Protein AF-0000000084365716 (afdb_homodimer)

Organism: Wickerhamomyces anomalus (strain ATCC 58044 / CBS 1984 / NCYC 433 / NRRL Y-366-8) (NCBI:txid683960)

Structure (mmCIF, N/CA/C/O backbone):
data_AF-0000000084365716-model_v1
#
loop_
_entity.id
_entity.type
_entity.pdbx_description
1 polymer 'Redoxin domain-containing protein'
#
loop_
_atom_site.group_PDB
_atom_site.id
_atom_site.type_symbol
_atom_site.label_atom_id
_atom_site.label_alt_id
_atom_site.label_comp_id
_atom_site.label_asym_id
_atom_site.label_entity_id
_atom_site.label_seq_id
_atom_site.pdbx_PDB_ins_code
_atom_site.Cartn_x
_atom_site.Cartn_y
_atom_site.Cartn_z
_atom_site.occupancy
_atom_site.B_iso_or_equiv
_atom_site.auth_seq_id
_atom_site.auth_comp_id
_atom_site.auth_asym_id
_atom_site.auth_atom_id
_atom_site.pdbx_PDB_model_num
ATOM 1 N N . VAL A 1 1 ? -0.828 21.625 5.414 1 98.31 1 VAL A N 1
ATOM 2 C CA . VAL A 1 1 ? -0.307 20.688 6.414 1 98.31 1 VAL A CA 1
ATOM 3 C C . VAL A 1 1 ? 0.066 19.375 5.746 1 98.31 1 VAL A C 1
ATOM 5 O O . VAL A 1 1 ? -0.743 18.781 5.027 1 98.31 1 VAL A O 1
ATOM 8 N N . ILE A 1 2 ? 1.305 19 5.906 1 98.62 2 ILE A N 1
ATOM 9 C CA . ILE A 1 2 ? 1.788 17.719 5.406 1 98.62 2 ILE A CA 1
ATOM 10 C C . ILE A 1 2 ? 1.962 16.734 6.57 1 98.62 2 ILE A C 1
ATOM 12 O O . ILE A 1 2 ? 2.666 17.031 7.539 1 98.62 2 ILE A O 1
ATOM 16 N N . VAL A 1 3 ? 1.271 15.688 6.457 1 98.75 3 VAL A N 1
ATOM 17 C CA . VAL A 1 3 ? 1.315 14.656 7.492 1 98.75 3 VAL A CA 1
ATOM 18 C C . VAL A 1 3 ? 1.977 13.398 6.938 1 98.75 3 VAL A C 1
ATOM 20 O O . VAL A 1 3 ? 1.428 12.734 6.051 1 98.75 3 VAL A O 1
ATOM 23 N N . GLY A 1 4 ? 3.148 13.117 7.48 1 98.5 4 GLY A N 1
ATOM 24 C CA . GLY A 1 4 ? 3.852 11.906 7.094 1 98.5 4 GLY A CA 1
ATOM 25 C C . GLY A 1 4 ? 3.406 10.688 7.871 1 98.5 4 GLY A C 1
ATOM 26 O O . GLY A 1 4 ? 3.229 10.75 9.094 1 98.5 4 GLY A O 1
ATOM 27 N N . THR A 1 5 ? 3.211 9.617 7.18 1 98.25 5 THR A N 1
ATOM 28 C CA . THR A 1 5 ? 2.771 8.359 7.785 1 98.25 5 THR A CA 1
ATOM 29 C C . THR A 1 5 ? 3.668 7.207 7.348 1 98.25 5 THR A C 1
ATOM 31 O O . THR A 1 5 ? 4.09 7.145 6.191 1 98.25 5 THR A O 1
ATOM 34 N N . PRO A 1 6 ? 3.949 6.293 8.266 1 96.94 6 PRO A N 1
ATOM 35 C CA . PRO A 1 6 ? 4.887 5.211 7.957 1 96.94 6 PRO A CA 1
ATOM 36 C C . PRO A 1 6 ? 4.324 4.215 6.945 1 96.94 6 PRO A C 1
ATOM 38 O O . PRO A 1 6 ? 5.008 3.852 5.984 1 96.94 6 PRO A O 1
ATOM 41 N N . ALA A 1 7 ? 3.062 3.834 7.203 1 97 7 ALA A N 1
ATOM 42 C CA . ALA A 1 7 ? 2.49 2.785 6.363 1 97 7 ALA A CA 1
ATOM 43 C C . ALA A 1 7 ? 0.974 2.922 6.273 1 97 7 ALA A C 1
ATOM 45 O O . ALA A 1 7 ? 0.283 2.934 7.297 1 97 7 ALA A O 1
ATOM 46 N N . ALA A 1 8 ? 0.473 2.979 5.008 1 97.62 8 ALA A N 1
ATOM 47 C CA . ALA A 1 8 ? -0.973 2.965 4.801 1 97.62 8 ALA A CA 1
ATOM 48 C C . ALA A 1 8 ? -1.608 1.734 5.441 1 97.62 8 ALA A C 1
ATOM 50 O O . ALA A 1 8 ? -1.071 0.628 5.344 1 97.62 8 ALA A O 1
ATOM 51 N N . PHE A 1 9 ? -2.781 1.937 6.16 1 97.25 9 PHE A N 1
ATOM 52 C CA . PHE A 1 9 ? -3.615 0.893 6.742 1 97.25 9 PHE A CA 1
ATOM 53 C C . PHE A 1 9 ? -3.004 0.374 8.039 1 97.25 9 PHE A C 1
ATOM 55 O O . PHE A 1 9 ? -3.629 -0.413 8.758 1 97.25 9 PHE A O 1
ATOM 62 N N . SER A 1 10 ? -1.745 0.855 8.375 1 95.94 10 SER A N 1
ATOM 63 C CA . SER A 1 10 ? -1.173 0.381 9.633 1 95.94 10 SER A CA 1
ATOM 64 C C . SER A 1 10 ? -1.997 0.85 10.828 1 95.94 10 SER A C 1
ATOM 66 O O . SER A 1 10 ? -2.582 1.936 10.797 1 95.94 10 SER A O 1
ATOM 68 N N . PRO A 1 11 ? -1.987 0.08 11.898 1 94.75 11 PRO A N 1
ATOM 69 C CA . PRO A 1 11 ? -2.857 0.394 13.031 1 94.75 11 PRO A CA 1
ATOM 70 C C . PRO A 1 11 ? -2.535 1.746 13.664 1 94.75 11 PRO A C 1
ATOM 72 O O . PRO A 1 11 ? -3.434 2.566 13.867 1 94.75 11 PRO A O 1
ATOM 75 N N . PRO A 1 12 ? -1.285 2.084 13.984 1 94.25 12 PRO A N 1
ATOM 76 C CA . PRO A 1 12 ? -1.052 3.408 14.57 1 94.25 12 PRO A CA 1
ATOM 77 C C . PRO A 1 12 ? -1.468 4.543 13.633 1 94.25 12 PRO A C 1
ATOM 79 O O . PRO A 1 12 ? -2.002 5.559 14.086 1 94.25 12 PRO A O 1
ATOM 82 N N . CYS A 1 13 ? -1.275 4.379 12.391 1 96.88 13 CYS A N 1
ATOM 83 C CA . CYS A 1 13 ? -1.671 5.406 11.43 1 96.88 13 CYS A CA 1
ATOM 84 C C . CYS A 1 13 ? -3.188 5.496 11.32 1 96.88 13 CYS A C 1
ATOM 86 O O . CYS A 1 13 ? -3.746 6.594 11.242 1 96.88 13 CYS A O 1
ATOM 88 N N . SER A 1 14 ? -3.859 4.355 11.336 1 97.44 14 SER A N 1
ATOM 89 C CA . SER A 1 14 ? -5.281 4.289 11.008 1 97.44 14 SER A CA 1
ATOM 90 C C . SER A 1 14 ? -6.145 4.438 12.258 1 97.44 14 SER A C 1
ATOM 92 O O . SER A 1 14 ? -7.289 4.891 12.172 1 97.44 14 SER A O 1
ATOM 94 N N . GLU A 1 15 ? -5.621 4.074 13.414 1 96.44 15 GLU A N 1
ATOM 95 C CA . GLU A 1 15 ? -6.449 4.043 14.617 1 96.44 15 GLU A CA 1
ATOM 96 C C . GLU A 1 15 ? -6.105 5.195 15.555 1 96.44 15 GLU A C 1
ATOM 98 O O . GLU A 1 15 ? -6.934 5.605 16.375 1 96.44 15 GLU A O 1
ATOM 103 N N . GLN A 1 16 ? -4.914 5.73 15.414 1 96.12 16 GLN A N 1
ATOM 104 C CA . GLN A 1 16 ? -4.473 6.75 16.359 1 96.12 16 GLN A CA 1
ATOM 105 C C . GLN A 1 16 ? -4.18 8.07 15.656 1 96.12 16 GLN A C 1
ATOM 107 O O . GLN A 1 16 ? -4.609 9.133 16.109 1 96.12 16 GLN A O 1
ATOM 112 N N . HIS A 1 17 ? -3.557 8.047 14.57 1 98.06 17 HIS A N 1
ATOM 113 C CA . HIS A 1 17 ? -2.992 9.234 13.938 1 98.06 17 HIS A CA 1
ATOM 114 C C . HIS A 1 17 ? -4.027 9.93 13.062 1 98.06 17 HIS A C 1
ATOM 116 O O . HIS A 1 17 ? -4.449 11.047 13.367 1 98.06 17 HIS A O 1
ATOM 122 N N . LEU A 1 18 ? -4.66 9.242 12.156 1 97.81 18 LEU A N 1
ATOM 123 C CA . LEU A 1 18 ? -5.426 9.875 11.086 1 97.81 18 LEU A CA 1
ATOM 124 C C . LEU A 1 18 ? -6.836 10.211 11.547 1 97.81 18 LEU A C 1
ATOM 126 O O . LEU A 1 18 ? -7.461 11.141 11.039 1 97.81 18 LEU A O 1
ATOM 130 N N . PRO A 1 19 ? -7.43 9.461 12.508 1 97.5 19 PRO A N 1
ATOM 131 C CA . PRO A 1 19 ? -8.805 9.781 12.898 1 97.5 19 PRO A CA 1
ATOM 132 C C . PRO A 1 19 ? -8.969 11.227 13.359 1 97.5 19 PRO A C 1
ATOM 134 O O . PRO A 1 19 ? -9.961 11.883 13.023 1 97.5 19 PRO A O 1
ATOM 137 N N . GLY A 1 20 ? -8.016 11.766 14.047 1 97.5 20 GLY A N 1
ATOM 138 C CA . GLY A 1 20 ? -8.094 13.148 14.477 1 97.5 20 GLY A CA 1
ATOM 139 C C . GLY A 1 20 ? -8.117 14.133 13.32 1 97.5 20 GLY A C 1
ATOM 140 O O . GLY A 1 20 ? -8.812 15.156 13.383 1 97.5 20 GLY A O 1
ATOM 141 N N . TYR A 1 21 ? -7.355 13.859 12.281 1 97.81 21 TYR A N 1
ATOM 142 C CA . TYR A 1 21 ? -7.328 14.719 11.102 1 97.81 21 TYR A CA 1
ATOM 143 C C . TYR A 1 21 ? -8.648 14.656 10.352 1 97.81 21 TYR A C 1
ATOM 145 O O . TYR A 1 21 ? -9.148 15.672 9.867 1 97.81 21 TYR A O 1
ATOM 153 N N . VAL A 1 22 ? -9.227 13.477 10.281 1 96.19 22 VAL A N 1
ATOM 154 C CA . VAL A 1 22 ? -10.453 13.266 9.531 1 96.19 22 VAL A CA 1
ATOM 155 C C . VAL A 1 22 ? -11.625 13.914 10.266 1 96.19 22 VAL A C 1
ATOM 157 O O . VAL A 1 22 ? -12.414 14.656 9.664 1 96.19 22 VAL A O 1
ATOM 160 N N . THR A 1 23 ? -11.727 13.734 11.562 1 95.69 23 THR A N 1
ATOM 161 C CA . THR A 1 23 ? -12.828 14.297 12.344 1 95.69 23 THR A CA 1
ATOM 162 C C . THR A 1 23 ? -12.664 15.805 12.5 1 95.69 23 THR A C 1
ATOM 164 O O . THR A 1 23 ? -13.641 16.516 12.703 1 95.69 23 THR A O 1
ATOM 167 N N . GLY A 1 24 ? -11.414 16.281 12.391 1 96 24 GLY A N 1
ATOM 168 C CA . GLY A 1 24 ? -11.125 17.688 12.578 1 96 24 GLY A CA 1
ATOM 169 C C . GLY A 1 24 ? -11.07 18.469 11.281 1 96 24 GLY A C 1
ATOM 170 O O . GLY A 1 24 ? -10.648 19.625 11.258 1 96 24 GLY A O 1
ATOM 171 N N . LEU A 1 25 ? -11.484 17.891 10.211 1 95.5 25 LEU A N 1
ATOM 172 C CA . LEU A 1 25 ? -11.328 18.484 8.891 1 95.5 25 LEU A CA 1
ATOM 173 C C . LEU A 1 25 ? -11.945 19.875 8.844 1 95.5 25 LEU A C 1
ATOM 175 O O . LEU A 1 25 ? -11.359 20.797 8.273 1 95.5 25 LEU A O 1
ATOM 179 N N . ARG A 1 26 ? -13.094 20.094 9.422 1 95.38 26 ARG A N 1
ATOM 180 C CA . ARG A 1 26 ? -13.758 21.391 9.422 1 95.38 26 ARG A CA 1
ATOM 181 C C . ARG A 1 26 ? -12.922 22.438 10.156 1 95.38 26 ARG A C 1
ATOM 183 O O . ARG A 1 26 ? -12.82 23.578 9.719 1 95.38 26 ARG A O 1
ATOM 190 N N . ASP A 1 27 ? -12.375 22.016 11.242 1 97.44 27 ASP A N 1
ATOM 191 C CA . ASP A 1 27 ? -11.523 22.922 12.008 1 97.44 27 ASP A CA 1
ATOM 192 C C . ASP A 1 27 ? -10.305 23.359 11.195 1 97.44 27 ASP A C 1
ATOM 194 O O . ASP A 1 27 ? -9.953 24.531 11.172 1 97.44 27 ASP A O 1
ATOM 198 N N . PHE A 1 28 ? -9.656 22.453 10.523 1 97.88 28 PHE A N 1
ATOM 199 C CA . PHE A 1 28 ? -8.516 22.781 9.672 1 97.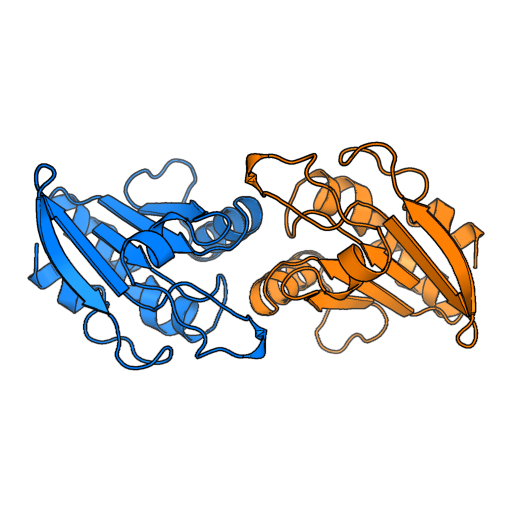88 28 PHE A CA 1
ATOM 200 C C . PHE A 1 28 ? -8.93 23.719 8.547 1 97.88 28 PHE A C 1
ATOM 202 O O . PHE A 1 28 ? -8.242 24.703 8.273 1 97.88 28 PHE A O 1
ATOM 209 N N . SER A 1 29 ? -10.086 23.391 7.977 1 96 29 SER A N 1
ATOM 210 C CA . SER A 1 29 ? -10.586 24.188 6.863 1 96 29 SER A CA 1
ATOM 211 C C . SER A 1 29 ? -10.938 25.594 7.316 1 96 29 SER A C 1
ATOM 213 O O . SER A 1 29 ? -10.688 26.562 6.594 1 96 29 SER A O 1
ATOM 215 N N . SER A 1 30 ? -11.523 25.672 8.445 1 96.94 30 SER A N 1
ATOM 216 C CA . SER A 1 30 ? -11.914 26.969 8.977 1 96.94 30 SER A CA 1
ATOM 217 C C . SER A 1 30 ? -10.695 27.875 9.188 1 96.94 30 SER A C 1
ATOM 219 O O . SER A 1 30 ? -10.82 29.094 9.18 1 96.94 30 SER A O 1
ATOM 221 N N . LYS A 1 31 ? -9.555 27.266 9.281 1 96.56 31 LYS A N 1
ATOM 222 C CA . LYS A 1 31 ? -8.32 28.016 9.461 1 96.56 31 LYS A CA 1
ATOM 223 C C . LYS A 1 31 ? -7.582 28.188 8.133 1 96.56 31 LYS A C 1
ATOM 225 O O . LYS A 1 31 ? -6.438 28.641 8.109 1 96.56 31 LYS A O 1
ATOM 230 N N . GLY A 1 32 ? -8.211 27.641 7.09 1 96.19 32 GLY A N 1
ATOM 231 C CA . GLY A 1 32 ? -7.66 27.781 5.75 1 96.19 32 GLY A CA 1
ATOM 232 C C . GLY A 1 32 ? -6.637 26.719 5.406 1 96.19 32 GLY A C 1
ATOM 233 O O . GLY A 1 32 ? -5.859 26.875 4.469 1 96.19 32 GLY A O 1
ATOM 234 N N . ALA A 1 33 ? -6.562 25.672 6.148 1 97.38 33 ALA A N 1
ATOM 235 C CA . ALA A 1 33 ? -5.535 24.656 5.953 1 97.38 33 ALA A CA 1
ATOM 236 C C . ALA A 1 33 ? -6.074 23.484 5.145 1 97.38 33 ALA A C 1
ATOM 238 O O . ALA A 1 33 ? -7.219 23.062 5.34 1 97.38 33 ALA A O 1
ATOM 239 N N . LYS A 1 34 ? -5.312 22.984 4.246 1 96.81 34 LYS A N 1
ATOM 240 C CA . LYS A 1 34 ? -5.508 21.688 3.594 1 96.81 34 LYS A CA 1
ATOM 241 C C . LYS A 1 34 ? -4.523 20.656 4.125 1 96.81 34 LYS A C 1
ATOM 243 O O . LYS A 1 34 ? -3.416 21 4.543 1 96.81 34 LYS A O 1
ATOM 248 N N . ILE A 1 35 ? -4.973 19.391 4.113 1 97.75 35 ILE A N 1
ATOM 249 C CA . ILE A 1 35 ? -4.148 18.328 4.68 1 97.75 35 ILE A CA 1
ATOM 250 C C . ILE A 1 35 ? -3.672 17.406 3.568 1 97.75 35 ILE A C 1
ATOM 252 O O . ILE A 1 35 ? -4.461 16.984 2.717 1 97.75 35 ILE A O 1
ATOM 256 N N . ILE A 1 36 ? -2.443 17.156 3.49 1 97.56 36 ILE A N 1
ATOM 257 C CA . ILE A 1 36 ? -1.861 16.156 2.611 1 97.56 36 ILE A CA 1
ATOM 258 C C . ILE A 1 36 ? -1.252 15.031 3.445 1 97.56 36 ILE A C 1
ATOM 260 O O . ILE A 1 36 ? -0.281 15.242 4.172 1 97.56 36 ILE A O 1
ATOM 264 N N . VAL A 1 37 ? -1.866 13.883 3.381 1 98.06 37 VAL A N 1
ATOM 265 C CA . VAL A 1 37 ? -1.335 12.68 4.012 1 98.06 37 VAL A CA 1
ATOM 266 C C . VAL A 1 37 ? -0.351 11.992 3.066 1 98.06 37 VAL A C 1
ATOM 268 O O . VAL A 1 37 ? -0.702 11.656 1.933 1 98.06 37 VAL A O 1
ATOM 271 N N . LEU A 1 38 ? 0.843 11.812 3.578 1 97.88 38 LEU A N 1
ATOM 272 C CA . LEU A 1 38 ? 1.909 11.328 2.711 1 97.88 38 LEU A CA 1
ATOM 273 C C . LEU A 1 38 ? 2.457 10 3.221 1 97.88 38 LEU A C 1
ATOM 275 O O . LEU A 1 38 ? 2.725 9.852 4.414 1 97.88 38 LEU A O 1
ATOM 279 N N . SER A 1 39 ? 2.557 9.023 2.383 1 97.31 39 SER A N 1
ATOM 280 C CA . SER A 1 39 ? 3.262 7.77 2.605 1 97.31 39 SER A CA 1
ATOM 281 C C . SER A 1 39 ? 3.957 7.293 1.333 1 97.31 39 SER A C 1
ATOM 283 O O . SER A 1 39 ? 3.707 7.82 0.248 1 97.31 39 SER A O 1
ATOM 285 N N . LYS A 1 40 ? 4.859 6.355 1.5 1 94.94 40 LYS A N 1
ATOM 286 C CA . LYS A 1 40 ? 5.543 5.84 0.314 1 94.94 40 LYS A CA 1
ATOM 287 C C . LYS A 1 40 ? 4.664 4.844 -0.437 1 94.94 40 LYS A C 1
ATOM 289 O O . LYS A 1 40 ? 5.059 4.328 -1.483 1 94.94 40 LYS A O 1
ATOM 294 N N . ASP A 1 41 ? 3.48 4.527 0.071 1 96.44 41 ASP A N 1
ATOM 295 C CA . ASP A 1 41 ? 2.594 3.518 -0.5 1 96.44 41 ASP A CA 1
ATOM 296 C C . ASP A 1 41 ? 2.035 3.977 -1.845 1 96.44 41 ASP A C 1
ATOM 298 O O . ASP A 1 41 ? 1.971 5.176 -2.119 1 96.44 41 ASP A O 1
ATOM 302 N N . ASN A 1 42 ? 1.694 3.025 -2.709 1 95.94 42 ASN A N 1
ATOM 303 C CA . ASN A 1 42 ? 1.236 3.367 -4.051 1 95.94 42 ASN A CA 1
ATOM 304 C C . ASN A 1 42 ? -0.084 4.133 -4.016 1 95.94 42 ASN A C 1
ATOM 306 O O . ASN A 1 42 ? -0.802 4.094 -3.016 1 95.94 42 ASN A O 1
ATOM 310 N N . LEU A 1 43 ? -0.393 4.809 -5.09 1 94.88 43 LEU A N 1
ATOM 311 C CA . LEU A 1 43 ? -1.508 5.746 -5.129 1 94.88 43 LEU A CA 1
ATOM 312 C C . LEU A 1 43 ? -2.84 5.016 -4.996 1 94.88 43 LEU A C 1
ATOM 314 O O . LEU A 1 43 ? -3.791 5.547 -4.422 1 94.88 43 LEU A O 1
ATOM 318 N N . PHE A 1 44 ? -2.945 3.76 -5.453 1 95.44 44 PHE A N 1
ATOM 319 C CA . PHE A 1 44 ? -4.195 3.012 -5.387 1 95.44 44 PHE A CA 1
ATOM 320 C C . PHE A 1 44 ? -4.484 2.57 -3.957 1 95.44 44 PHE A C 1
ATOM 322 O O . PHE A 1 44 ? -5.629 2.643 -3.498 1 95.44 44 PHE A O 1
ATOM 329 N N . ALA A 1 45 ? -3.461 2.117 -3.305 1 96.38 45 ALA A N 1
ATOM 330 C CA . ALA A 1 45 ? -3.607 1.757 -1.896 1 96.38 45 ALA A CA 1
ATOM 331 C C . ALA A 1 45 ? -3.982 2.973 -1.054 1 96.38 45 ALA A C 1
ATOM 333 O O . ALA A 1 45 ? -4.844 2.885 -0.176 1 96.38 45 ALA A O 1
ATOM 334 N N . ASN A 1 46 ? -3.303 4.055 -1.309 1 96.62 46 ASN A N 1
ATOM 335 C CA . ASN A 1 46 ? -3.621 5.277 -0.579 1 96.62 46 ASN A CA 1
ATOM 336 C C . ASN A 1 46 ? -5.055 5.73 -0.842 1 96.62 46 ASN A C 1
ATOM 338 O O . ASN A 1 46 ? -5.734 6.215 0.065 1 96.62 46 ASN A O 1
ATOM 342 N N . TYR A 1 47 ? -5.492 5.617 -2.07 1 95 47 TYR A N 1
ATOM 343 C CA . TYR A 1 47 ? -6.879 5.93 -2.395 1 95 47 TYR A CA 1
ATOM 344 C C . TYR A 1 47 ? -7.836 5.023 -1.628 1 95 47 TYR A C 1
ATOM 346 O O . TYR A 1 47 ? -8.805 5.5 -1.035 1 95 47 TYR A O 1
ATOM 354 N N . ALA A 1 48 ? -7.574 3.777 -1.645 1 96 48 ALA A N 1
ATOM 355 C CA . ALA A 1 48 ? -8.391 2.824 -0.898 1 96 48 ALA A CA 1
ATOM 356 C C . ALA A 1 48 ? -8.391 3.152 0.592 1 96 48 ALA A C 1
ATOM 358 O O . ALA A 1 48 ? -9.422 3.033 1.26 1 96 48 ALA A O 1
ATOM 359 N N . TRP A 1 49 ? -7.215 3.502 1.113 1 97.12 49 TRP A N 1
ATOM 360 C CA . TRP A 1 49 ? -7.082 3.873 2.518 1 97.12 49 TRP A CA 1
ATOM 361 C C . TRP A 1 49 ? -7.945 5.09 2.846 1 97.12 49 TRP A C 1
ATOM 363 O O . TRP A 1 49 ? -8.641 5.109 3.863 1 97.12 49 TRP A O 1
ATOM 373 N N . ALA A 1 50 ? -7.926 6.09 1.979 1 96.12 50 ALA A N 1
ATOM 374 C CA . ALA A 1 50 ? -8.773 7.273 2.135 1 96.12 50 ALA A CA 1
ATOM 375 C C . ALA A 1 50 ? -10.25 6.887 2.205 1 96.12 50 ALA A C 1
ATOM 377 O O . ALA A 1 50 ? -10.992 7.418 3.031 1 96.12 50 ALA A O 1
ATOM 378 N N . GLN A 1 51 ? -10.609 5.941 1.377 1 94.5 51 GLN A N 1
ATOM 379 C CA . GLN A 1 51 ? -12 5.504 1.321 1 94.5 51 GLN A CA 1
ATOM 380 C C . GLN A 1 51 ? -12.422 4.836 2.627 1 94.5 51 GLN A C 1
ATOM 382 O O . GLN A 1 51 ? -13.57 4.961 3.051 1 94.5 51 GLN A O 1
ATOM 387 N N . LYS A 1 52 ? -11.516 4.215 3.252 1 93.75 52 LYS A N 1
ATOM 388 C CA . LYS A 1 52 ? -11.805 3.58 4.535 1 93.75 52 LYS A CA 1
ATOM 389 C C . LYS A 1 52 ? -12.18 4.617 5.59 1 93.75 52 LYS A C 1
ATOM 391 O O . LYS A 1 52 ? -12.891 4.305 6.547 1 93.75 52 LYS A O 1
ATOM 396 N N . PHE A 1 53 ? -11.695 5.855 5.43 1 94.56 53 PHE A N 1
ATOM 397 C CA . PHE A 1 53 ? -12 6.941 6.352 1 94.56 53 PHE A CA 1
ATOM 398 C C . PHE A 1 53 ? -13.219 7.73 5.871 1 94.56 53 PHE A C 1
ATOM 400 O O . PHE A 1 53 ? -13.586 8.742 6.473 1 94.56 53 PHE A O 1
ATOM 407 N N . GLY A 1 54 ? -13.812 7.332 4.785 1 92.06 54 GLY A N 1
ATOM 408 C CA . GLY A 1 54 ? -14.961 8.031 4.234 1 92.06 54 GLY A CA 1
ATOM 409 C C . GLY A 1 54 ? -14.586 9.305 3.49 1 92.06 54 GLY A C 1
ATOM 410 O O . GLY A 1 54 ? -15.43 10.18 3.279 1 92.06 54 GLY A O 1
ATOM 411 N N . VAL A 1 55 ? -13.273 9.422 3.166 1 89.62 55 VAL A N 1
ATOM 412 C CA . VAL A 1 55 ? -12.82 10.578 2.402 1 89.62 55 VAL A CA 1
ATOM 413 C C . VAL A 1 55 ? -13.18 10.406 0.931 1 89.62 55 VAL A C 1
ATOM 415 O O . VAL A 1 55 ? -12.828 9.406 0.31 1 89.62 55 VAL A O 1
ATOM 418 N N . SER A 1 56 ? -13.977 11.305 0.468 1 77.25 56 SER A N 1
ATOM 419 C CA . SER A 1 56 ? -14.477 11.219 -0.901 1 77.25 56 SER A CA 1
ATOM 420 C C . SER A 1 56 ? -13.461 11.773 -1.895 1 77.25 56 SER A C 1
ATOM 422 O O . SER A 1 56 ? -12.617 12.594 -1.532 1 77.25 56 SER A O 1
ATOM 424 N N . ASP A 1 57 ? -13.555 11.312 -3.074 1 73.06 57 ASP A N 1
ATOM 425 C CA . ASP A 1 57 ? -12.703 11.789 -4.16 1 73.06 57 ASP A CA 1
ATOM 426 C C . ASP A 1 57 ? -12.977 13.258 -4.469 1 73.06 57 ASP A C 1
ATOM 428 O O . ASP A 1 57 ? -12.164 13.93 -5.102 1 73.06 57 ASP A O 1
ATOM 432 N N . LYS A 1 58 ? -14.07 13.641 -4.012 1 75.19 58 LYS A N 1
ATOM 433 C CA . LYS A 1 58 ? -14.492 15 -4.32 1 75.19 58 LYS A CA 1
ATOM 434 C C . LYS A 1 58 ? -13.992 15.984 -3.27 1 75.19 58 LYS A C 1
ATOM 436 O O . LYS A 1 58 ? -13.992 17.203 -3.496 1 75.19 58 LYS A O 1
ATOM 441 N N . GLN A 1 59 ? -13.555 15.406 -2.227 1 74.75 59 GLN A N 1
ATOM 442 C CA . GLN A 1 59 ? -13.07 16.281 -1.16 1 74.75 59 GLN A CA 1
ATOM 443 C C . GLN A 1 59 ? -11.625 16.703 -1.414 1 74.75 59 GLN A C 1
ATOM 445 O O . GLN A 1 59 ? -10.805 15.883 -1.848 1 74.75 59 GLN A O 1
ATOM 450 N N . ASP A 1 60 ? -11.438 18.016 -1.237 1 84.06 60 ASP A N 1
ATOM 451 C CA . ASP A 1 60 ? -10.102 18.531 -1.509 1 84.06 60 ASP A CA 1
ATOM 452 C C . ASP A 1 60 ? -9.438 19.031 -0.23 1 84.06 60 ASP A C 1
ATOM 454 O O . ASP A 1 60 ? -8.328 19.578 -0.271 1 84.06 60 ASP A O 1
ATOM 458 N N . GLN A 1 61 ? -10.102 18.828 0.826 1 93.25 61 GLN A N 1
ATOM 459 C CA . GLN A 1 61 ? -9.562 19.312 2.094 1 93.25 61 GLN A CA 1
ATOM 460 C C . GLN A 1 61 ? -8.492 18.359 2.631 1 93.25 61 GLN A C 1
ATOM 462 O O . GLN A 1 61 ? -7.676 18.75 3.465 1 93.25 61 GLN A O 1
ATOM 467 N N . ILE A 1 62 ? -8.57 17.109 2.262 1 96.38 62 ILE A N 1
ATOM 468 C CA . ILE A 1 62 ? -7.586 16.109 2.668 1 96.38 62 ILE A CA 1
ATOM 469 C C . ILE A 1 62 ? -7.266 15.195 1.492 1 96.38 62 ILE A C 1
ATOM 471 O O . ILE A 1 62 ? -8.172 14.711 0.812 1 96.38 62 ILE A O 1
ATOM 475 N N . ILE A 1 63 ? -5.996 15.055 1.185 1 95.44 63 ILE A N 1
ATOM 476 C CA . ILE A 1 63 ? -5.535 14.219 0.085 1 95.44 63 ILE A CA 1
ATOM 477 C C . ILE A 1 63 ? -4.539 13.188 0.607 1 95.44 63 ILE A C 1
ATOM 479 O O . ILE A 1 63 ? -3.65 13.516 1.396 1 95.44 63 ILE A O 1
ATOM 483 N N . PHE A 1 64 ? -4.816 11.961 0.252 1 96.69 64 PHE A N 1
ATOM 484 C CA . PHE A 1 64 ? -3.84 10.914 0.516 1 96.69 64 PHE A CA 1
ATO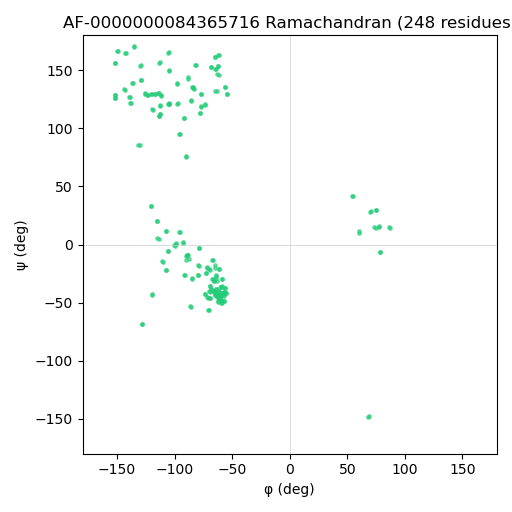M 485 C C . PHE A 1 64 ? -2.91 10.727 -0.677 1 96.69 64 PHE A C 1
ATOM 487 O O . PHE A 1 64 ? -3.316 10.188 -1.71 1 96.69 64 PHE A O 1
ATOM 494 N N . ALA A 1 65 ? -1.648 11.148 -0.512 1 95.31 65 ALA A N 1
ATOM 495 C CA . ALA A 1 65 ? -0.716 11.211 -1.635 1 95.31 65 ALA A CA 1
ATOM 496 C C . ALA A 1 65 ? 0.415 10.203 -1.466 1 95.31 65 ALA A C 1
ATOM 498 O O . ALA A 1 65 ? 0.716 9.781 -0.348 1 95.31 65 ALA A O 1
ATOM 499 N N . SER A 1 66 ? 0.964 9.867 -2.586 1 96.25 66 SER A N 1
ATOM 500 C CA . SER A 1 66 ? 2.109 8.961 -2.605 1 96.25 66 SER A CA 1
ATOM 501 C C . SER A 1 66 ? 3.422 9.734 -2.697 1 96.25 66 SER A C 1
ATOM 503 O O . SER A 1 66 ? 3.594 10.57 -3.586 1 96.25 66 SER A O 1
ATOM 505 N N . ASP A 1 67 ? 4.281 9.531 -1.714 1 95.06 67 ASP A N 1
ATOM 506 C CA . ASP A 1 67 ? 5.672 9.961 -1.776 1 95.06 67 ASP A CA 1
ATOM 507 C C . ASP A 1 67 ? 6.562 8.875 -2.369 1 95.06 67 ASP A C 1
ATOM 509 O O . ASP A 1 67 ? 7.332 8.234 -1.65 1 95.06 67 ASP A O 1
ATOM 513 N N . THR A 1 68 ? 6.508 8.703 -3.664 1 89.75 68 THR A N 1
ATOM 514 C CA . THR A 1 68 ? 7.172 7.602 -4.355 1 89.75 68 THR A CA 1
ATOM 515 C C . THR A 1 68 ? 8.656 7.562 -4.008 1 89.75 68 THR A C 1
ATOM 517 O O . THR A 1 68 ? 9.336 8.586 -4.059 1 89.75 68 THR A O 1
ATOM 520 N N . ASN A 1 69 ? 9.102 6.355 -3.604 1 88.12 69 ASN A N 1
ATOM 521 C CA . ASN A 1 69 ? 10.5 6.105 -3.25 1 88.12 69 ASN A CA 1
ATOM 522 C C . ASN A 1 69 ? 10.945 6.996 -2.094 1 88.12 69 ASN A C 1
ATOM 524 O O . ASN A 1 69 ? 12.148 7.215 -1.905 1 88.12 69 ASN A O 1
ATOM 528 N N . LEU A 1 70 ? 10.023 7.68 -1.405 1 93.81 70 LEU A N 1
ATOM 529 C CA . LEU A 1 70 ? 10.312 8.508 -0.237 1 93.81 70 LEU A CA 1
ATOM 530 C C . LEU A 1 70 ? 11.094 9.75 -0.63 1 93.81 70 LEU A C 1
ATOM 532 O O . LEU A 1 70 ? 11.875 10.281 0.169 1 93.81 70 LEU A O 1
ATOM 536 N N . LYS A 1 71 ? 10.898 10.203 -1.87 1 93.88 71 LYS A N 1
ATOM 537 C CA . LYS A 1 71 ? 11.695 11.312 -2.379 1 93.88 71 LYS A CA 1
ATOM 538 C C . LYS A 1 71 ? 11.562 12.539 -1.482 1 93.88 71 LYS A C 1
ATOM 540 O O . LYS A 1 71 ? 12.562 13.148 -1.0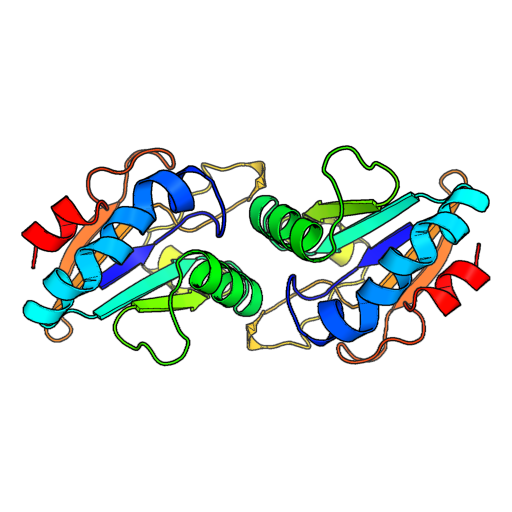97 1 93.88 71 LYS A O 1
ATOM 545 N N . PHE A 1 72 ? 10.414 12.938 -1.126 1 97.31 72 PHE A N 1
ATOM 546 C CA . PHE A 1 72 ? 10.188 14.125 -0.311 1 97.31 72 PHE A CA 1
ATOM 547 C C . PHE A 1 72 ? 10.664 13.898 1.12 1 97.31 72 PHE A C 1
ATOM 549 O O . PHE A 1 72 ? 11.516 14.633 1.621 1 97.31 72 PHE A O 1
ATOM 556 N N . SER A 1 73 ? 10.148 12.859 1.798 1 97.5 73 SER A N 1
ATOM 557 C CA . SER A 1 73 ? 10.422 12.617 3.211 1 97.5 73 SER A CA 1
ATOM 558 C C . SER A 1 73 ? 11.914 12.438 3.465 1 97.5 73 SER A C 1
ATOM 560 O O . SER A 1 73 ? 12.453 12.969 4.441 1 97.5 73 SER A O 1
ATOM 562 N N . LYS A 1 74 ? 12.594 11.68 2.578 1 95.81 74 LYS A N 1
ATOM 563 C CA . LYS A 1 74 ? 14.047 11.539 2.688 1 95.81 74 LYS A CA 1
ATOM 564 C C . LYS A 1 74 ? 14.734 12.883 2.473 1 95.81 74 LYS A C 1
ATOM 566 O O . LYS A 1 74 ? 15.68 13.227 3.195 1 95.81 74 LYS A O 1
ATOM 571 N N . GLY A 1 75 ? 14.258 13.617 1.477 1 95.5 75 GLY A N 1
ATOM 572 C CA . GLY A 1 75 ? 14.867 14.883 1.121 1 95.5 75 GLY A CA 1
ATOM 573 C C . GLY A 1 75 ? 14.875 15.883 2.264 1 95.5 75 GLY A C 1
ATOM 574 O O . GLY A 1 75 ? 15.773 16.719 2.361 1 95.5 75 GLY A O 1
ATOM 575 N N . VAL A 1 76 ? 13.859 15.781 3.166 1 95.81 76 VAL A N 1
ATOM 576 C CA . VAL A 1 76 ? 13.766 16.75 4.258 1 95.81 76 VAL A CA 1
ATOM 577 C C . VAL A 1 76 ? 14.164 16.078 5.57 1 95.81 76 VAL A C 1
ATOM 579 O O . VAL A 1 76 ? 13.906 16.625 6.652 1 95.81 76 VAL A O 1
ATOM 582 N N . GLY A 1 77 ? 14.727 14.883 5.512 1 96.88 77 GLY A N 1
ATOM 583 C CA . GLY A 1 77 ? 15.258 14.203 6.68 1 96.88 77 GLY A CA 1
ATOM 584 C C . GLY A 1 77 ? 14.18 13.625 7.582 1 96.88 77 GLY A C 1
ATOM 585 O O . GLY A 1 77 ? 14.359 13.531 8.797 1 96.88 77 GLY A O 1
ATOM 586 N N . LEU A 1 78 ? 13.039 13.234 7.016 1 98.06 78 LEU A N 1
ATOM 587 C CA . LEU A 1 78 ? 11.906 12.789 7.82 1 98.06 78 LEU A CA 1
ATOM 588 C C . LEU A 1 78 ? 11.516 11.359 7.465 1 98.06 78 LEU A C 1
ATOM 590 O O . LEU A 1 78 ? 10.336 11.016 7.473 1 98.06 78 LEU A O 1
ATOM 594 N N . SER A 1 79 ? 12.531 10.602 7.109 1 96.94 79 SER A N 1
ATOM 595 C CA . SER A 1 79 ? 12.359 9.156 6.945 1 96.94 79 SER A CA 1
ATOM 596 C C . SER A 1 79 ? 12.961 8.391 8.109 1 96.94 79 SER A C 1
ATOM 598 O O . SER A 1 79 ? 13.641 8.969 8.961 1 96.94 79 SER A O 1
ATOM 600 N N . THR A 1 80 ? 12.625 7.105 8.25 1 96.44 80 THR A N 1
ATOM 601 C CA . THR A 1 80 ? 13.133 6.266 9.328 1 96.44 80 THR A CA 1
ATOM 602 C C . THR A 1 80 ? 13.18 4.801 8.891 1 96.44 80 THR A C 1
ATOM 604 O O . THR A 1 80 ? 12.492 4.402 7.953 1 96.44 80 THR A O 1
ATOM 607 N N . THR A 1 81 ? 14.023 4.008 9.508 1 93.81 81 THR A N 1
ATOM 608 C CA . THR A 1 81 ? 14.117 2.572 9.258 1 93.81 81 THR A CA 1
ATOM 609 C C . THR A 1 81 ? 13.711 1.78 10.5 1 93.81 81 THR A C 1
ATOM 611 O O . THR A 1 81 ? 14.062 0.606 10.633 1 93.81 81 THR A O 1
ATOM 614 N N . GLU A 1 82 ? 13.008 2.473 11.32 1 90.38 82 GLU A N 1
ATOM 615 C CA . GLU A 1 82 ? 12.633 1.866 12.594 1 90.38 82 GLU A CA 1
ATOM 616 C C . GLU A 1 82 ? 11.727 0.653 12.383 1 90.38 82 GLU A C 1
ATOM 618 O O . GLU A 1 82 ? 11.719 -0.273 13.195 1 90.38 82 GLU A O 1
ATOM 623 N N . PHE A 1 83 ? 10.992 0.686 11.328 1 81.44 83 PHE A N 1
ATOM 624 C CA . PHE A 1 83 ? 10.055 -0.398 11.055 1 81.44 83 PHE A CA 1
ATOM 625 C C . PHE A 1 83 ? 10.672 -1.415 10.102 1 81.44 83 PHE A C 1
ATOM 627 O O . PHE A 1 83 ? 10.523 -1.298 8.883 1 81.44 83 PHE A O 1
ATOM 634 N N . ASP A 1 84 ? 11.266 -2.48 10.625 1 75.94 84 ASP A N 1
ATOM 635 C CA . ASP A 1 84 ? 12.18 -3.35 9.891 1 75.94 84 ASP A CA 1
ATOM 636 C C . ASP A 1 84 ? 11.461 -4.07 8.758 1 75.94 84 ASP A C 1
ATOM 638 O O . ASP A 1 84 ? 11.922 -4.07 7.613 1 75.94 84 ASP A O 1
ATOM 642 N N . PRO A 1 85 ? 10.234 -4.602 9 1 81.81 85 PRO A N 1
ATOM 643 C CA . PRO A 1 85 ? 9.641 -5.375 7.91 1 81.81 85 PRO A CA 1
ATOM 644 C C . PRO A 1 85 ? 9.281 -4.508 6.703 1 81.81 85 PRO A C 1
ATOM 646 O O . PRO A 1 85 ? 9.102 -5.027 5.598 1 81.81 85 PRO A O 1
ATOM 649 N N . LEU A 1 86 ? 9.312 -3.17 6.957 1 86.31 86 LEU A N 1
ATOM 650 C CA . LEU A 1 86 ? 8.867 -2.279 5.887 1 86.31 86 LEU A CA 1
ATOM 651 C C . LEU A 1 86 ? 10.055 -1.573 5.242 1 86.31 86 LEU A C 1
ATOM 653 O O . LEU A 1 86 ? 9.898 -0.878 4.238 1 86.31 86 LEU A O 1
ATOM 657 N N . GLY A 1 87 ? 11.234 -1.799 5.82 1 90.06 87 GLY A N 1
ATOM 658 C CA . GLY A 1 87 ? 12.375 -1.034 5.344 1 90.06 87 GLY A CA 1
ATOM 659 C C . GLY A 1 87 ? 12.289 0.441 5.688 1 90.06 87 GLY A C 1
ATOM 660 O O . GLY A 1 87 ? 11.836 0.805 6.773 1 90.06 87 GLY A O 1
ATOM 661 N N . GLU A 1 88 ? 12.844 1.245 4.805 1 93.88 88 GLU A N 1
ATOM 662 C CA . GLU A 1 88 ? 12.781 2.686 5.031 1 93.88 88 GLU A CA 1
ATOM 663 C C . GLU A 1 88 ? 11.406 3.242 4.688 1 93.88 88 GLU A C 1
ATOM 665 O O . GLU A 1 88 ? 10.844 2.922 3.635 1 93.88 88 GLU A O 1
ATOM 670 N N . VAL A 1 89 ? 10.836 3.994 5.605 1 96.25 89 VAL A N 1
ATOM 671 C CA . VAL A 1 89 ? 9.516 4.594 5.43 1 96.25 89 VAL A CA 1
ATOM 672 C C . VAL A 1 89 ? 9.547 6.051 5.883 1 96.25 89 VAL A C 1
ATOM 674 O O . VAL A 1 89 ? 10.555 6.523 6.398 1 96.25 89 VAL A O 1
ATOM 677 N N . ALA A 1 90 ? 8.438 6.746 5.586 1 97.12 90 ALA A N 1
ATOM 678 C CA . ALA A 1 90 ? 8.281 8.055 6.211 1 97.12 90 ALA A CA 1
ATOM 679 C C . ALA A 1 90 ? 8.141 7.926 7.727 1 97.12 90 ALA A C 1
ATOM 681 O O . ALA A 1 90 ? 7.449 7.035 8.219 1 97.12 90 ALA A O 1
ATOM 682 N N . ALA A 1 91 ? 8.906 8.734 8.414 1 97.38 91 ALA A N 1
ATOM 683 C CA . ALA A 1 91 ? 8.602 8.844 9.836 1 97.38 91 ALA A CA 1
ATOM 684 C C . ALA A 1 91 ? 7.199 9.398 10.055 1 97.38 91 ALA A C 1
ATOM 686 O O . ALA A 1 91 ? 6.555 9.859 9.109 1 97.38 91 ALA A O 1
ATOM 687 N N . ARG A 1 92 ? 6.75 9.195 11.25 1 98.12 92 ARG A N 1
ATOM 688 C CA . ARG A 1 92 ? 5.531 9.922 11.586 1 98.12 92 ARG A CA 1
ATOM 689 C C . ARG A 1 92 ? 5.832 11.383 11.906 1 98.12 92 ARG A C 1
ATOM 691 O O . ARG A 1 92 ? 6.57 11.68 12.852 1 98.12 92 ARG A O 1
ATOM 698 N N . TYR A 1 93 ? 5.344 12.297 11.047 1 98.62 93 TYR A N 1
ATOM 699 C CA . TYR A 1 93 ? 5.715 13.695 11.195 1 98.62 93 TYR A CA 1
ATOM 700 C C . TYR A 1 93 ? 4.602 14.617 10.711 1 98.62 93 TYR A C 1
ATOM 702 O O . TYR A 1 93 ? 3.623 14.156 10.117 1 98.62 93 TYR A O 1
ATOM 710 N N . ALA A 1 94 ? 4.711 15.875 11.039 1 98.81 94 ALA A N 1
ATOM 711 C CA . ALA A 1 94 ? 3.828 16.922 10.531 1 98.81 94 ALA A CA 1
ATOM 712 C C . ALA A 1 94 ? 4.621 18.172 10.148 1 98.81 94 ALA A C 1
ATOM 714 O O . ALA A 1 94 ? 5.578 18.547 10.828 1 98.81 94 ALA A O 1
ATOM 715 N N . ILE A 1 95 ? 4.289 18.766 9.078 1 98.69 95 ILE A N 1
ATOM 716 C CA . ILE A 1 95 ? 4.82 20.031 8.609 1 98.69 95 ILE A CA 1
ATOM 717 C C . ILE A 1 95 ? 3.672 21.016 8.344 1 98.69 95 ILE A C 1
ATOM 719 O O . ILE A 1 95 ? 2.686 20.656 7.695 1 98.69 95 ILE A O 1
ATOM 723 N N . VAL A 1 96 ? 3.762 22.172 8.867 1 98.75 96 VAL A N 1
ATOM 724 C CA . VAL A 1 96 ? 2.844 23.25 8.508 1 98.75 96 VAL A CA 1
ATOM 725 C C . VAL A 1 96 ? 3.549 24.25 7.598 1 98.75 96 VAL A C 1
ATOM 727 O O . VAL A 1 96 ? 4.621 24.766 7.934 1 98.75 96 VAL A O 1
ATOM 730 N N . VAL A 1 97 ? 3.043 24.438 6.449 1 98.06 97 VAL A N 1
ATOM 731 C CA . VAL A 1 97 ? 3.566 25.391 5.477 1 98.06 97 VAL A CA 1
ATOM 732 C C . VAL A 1 97 ? 2.57 26.531 5.277 1 98.06 97 VAL A C 1
ATOM 734 O O . VAL A 1 97 ? 1.431 26.312 4.867 1 98.06 97 VAL A O 1
ATOM 737 N N . LYS A 1 98 ? 2.992 27.734 5.586 1 96.81 98 LYS A N 1
ATOM 738 C CA . LYS A 1 98 ? 2.199 28.953 5.398 1 96.81 98 LYS A CA 1
ATOM 739 C C . LYS A 1 98 ? 2.885 29.906 4.434 1 96.81 98 LYS A C 1
ATOM 741 O O . LYS A 1 98 ? 3.982 30.391 4.711 1 96.81 98 LYS A O 1
ATOM 746 N N . ASP A 1 99 ? 2.252 30.141 3.303 1 94.81 99 ASP A N 1
ATOM 747 C CA . ASP A 1 99 ? 2.797 31.078 2.318 1 94.81 99 ASP A CA 1
ATOM 748 C C . ASP A 1 99 ? 4.223 30.688 1.93 1 94.81 99 ASP A C 1
ATOM 750 O O . ASP A 1 99 ? 5.133 31.516 1.98 1 94.81 99 ASP A O 1
ATOM 754 N N . SER A 1 100 ? 4.402 29.453 1.759 1 94.5 100 SER A N 1
ATOM 755 C CA . SER A 1 100 ? 5.641 28.859 1.252 1 94.5 100 SER A CA 1
ATOM 756 C C . SER A 1 100 ? 6.742 28.891 2.305 1 94.5 100 SER A C 1
ATOM 758 O O . SER A 1 100 ? 7.918 28.719 1.987 1 94.5 100 SER A O 1
ATOM 760 N N . VAL A 1 101 ? 6.289 29.141 3.525 1 96.94 101 VAL A N 1
ATOM 761 C CA . VAL A 1 101 ? 7.23 29.141 4.641 1 96.94 101 VAL A CA 1
ATOM 762 C C . VAL A 1 101 ? 6.855 28.031 5.625 1 96.94 101 VAL A C 1
ATOM 764 O O . VAL A 1 101 ? 5.688 27.891 6 1 96.94 101 VAL A O 1
ATOM 767 N N . ILE A 1 102 ? 7.84 27.25 5.957 1 97.62 102 ILE A N 1
ATOM 768 C CA . ILE A 1 102 ? 7.613 26.234 6.973 1 97.62 102 ILE A CA 1
ATOM 769 C C . ILE A 1 102 ? 7.52 26.875 8.352 1 97.62 102 ILE A C 1
ATOM 771 O O . ILE A 1 102 ? 8.438 27.594 8.773 1 97.62 102 ILE A O 1
ATOM 775 N N . THR A 1 103 ? 6.43 26.688 8.992 1 98.12 103 THR A N 1
ATOM 776 C CA . THR A 1 103 ? 6.234 27.312 10.289 1 98.12 103 THR A CA 1
ATOM 777 C C . THR A 1 103 ? 6.246 26.281 11.406 1 98.12 103 THR A C 1
ATOM 779 O O . THR A 1 103 ? 6.355 26.625 12.586 1 98.12 103 THR A O 1
ATOM 782 N N . TYR A 1 104 ? 6.117 25.047 11.07 1 98.38 104 TYR A N 1
ATOM 783 C CA . TYR A 1 104 ? 6.129 23.953 12.031 1 98.38 104 TYR A CA 1
ATOM 784 C C . TYR A 1 104 ? 6.645 22.672 11.391 1 98.38 104 TYR A C 1
ATOM 786 O O . TYR A 1 104 ? 6.262 22.328 10.266 1 98.38 104 TYR A O 1
ATOM 794 N N . VAL A 1 105 ? 7.586 22.016 11.953 1 98.5 105 VAL A N 1
ATOM 795 C CA . VAL A 1 105 ? 8.086 20.703 11.562 1 98.5 105 VAL A CA 1
ATOM 796 C C . VAL A 1 105 ? 8.352 19.859 12.805 1 98.5 105 VAL A C 1
ATOM 798 O O . VAL A 1 105 ? 9.102 20.281 13.695 1 98.5 105 VAL A O 1
ATOM 801 N N . ALA A 1 106 ? 7.707 18.75 12.859 1 98.12 106 ALA A N 1
ATOM 802 C CA . ALA A 1 106 ? 7.898 17.875 14.008 1 98.12 106 ALA A CA 1
ATOM 803 C C . ALA A 1 106 ? 7.859 16.406 13.602 1 98.12 106 ALA A C 1
ATOM 805 O O . ALA A 1 106 ? 6.992 16 12.828 1 98.12 106 ALA A O 1
ATOM 806 N N . LYS A 1 107 ? 8.766 15.688 14.078 1 98.06 107 LYS A N 1
ATOM 807 C CA . LYS A 1 107 ? 8.906 14.25 13.883 1 98.06 107 LYS A CA 1
ATOM 808 C C . LYS A 1 107 ? 8.719 13.492 15.195 1 98.06 107 LYS A C 1
ATOM 810 O O . LYS A 1 107 ? 9.297 13.875 16.219 1 98.06 107 LYS A O 1
ATOM 815 N N . GLU A 1 108 ? 7.91 12.531 15.117 1 98.25 108 GLU A N 1
ATOM 816 C CA . GLU A 1 108 ? 7.77 11.703 16.312 1 98.25 108 GLU A CA 1
ATOM 817 C C . GLU A 1 108 ? 9.086 11.008 16.656 1 98.25 108 GLU A C 1
ATOM 819 O O . GLU A 1 108 ? 9.844 10.625 15.773 1 98.25 108 GLU A O 1
ATOM 824 N N . LYS A 1 109 ? 9.297 10.844 17.953 1 95.88 109 LYS A N 1
ATOM 825 C CA . LYS A 1 109 ? 10.516 10.18 18.406 1 95.88 109 LYS A CA 1
ATOM 826 C C . LYS A 1 109 ? 10.5 8.695 18.047 1 95.88 109 LYS A C 1
ATOM 828 O O . LYS A 1 109 ? 11.539 8.117 17.734 1 95.88 109 LYS A O 1
ATOM 833 N N . ALA A 1 110 ? 9.336 8.133 18.109 1 93.75 110 ALA A N 1
ATOM 834 C CA . ALA A 1 110 ? 9.133 6.73 17.766 1 93.75 110 ALA A CA 1
ATOM 835 C C . ALA A 1 110 ? 7.977 6.574 16.781 1 93.75 110 ALA A C 1
ATOM 837 O O . ALA A 1 110 ? 7.031 7.363 16.797 1 93.75 110 ALA A O 1
ATOM 838 N N . ILE A 1 111 ? 7.984 5.582 16.016 1 91 111 ILE A N 1
ATOM 839 C CA . ILE A 1 111 ? 7.031 5.379 14.93 1 91 111 ILE A CA 1
ATOM 840 C C . ILE A 1 111 ? 5.648 5.09 15.5 1 91 111 ILE A C 1
ATOM 842 O O . ILE A 1 111 ? 4.637 5.262 14.812 1 91 111 ILE A O 1
ATOM 846 N N . SER A 1 112 ? 5.664 4.652 16.719 1 91.56 112 SER A N 1
ATOM 847 C CA . SER A 1 112 ? 4.395 4.281 17.328 1 91.56 112 SER A CA 1
ATOM 848 C C . SER A 1 112 ? 3.75 5.473 18.031 1 91.56 112 SER A C 1
ATOM 850 O O . SER A 1 112 ? 2.592 5.402 18.453 1 91.56 112 SER A O 1
ATOM 852 N N . GLU A 1 113 ? 4.457 6.574 18.156 1 95.38 113 GLU A N 1
ATOM 853 C CA . GLU A 1 113 ? 3.973 7.727 18.906 1 95.38 113 GLU A CA 1
ATOM 854 C C . GLU A 1 113 ? 3.158 8.664 18.031 1 95.38 113 GLU A C 1
ATOM 856 O O . GLU A 1 113 ? 3.463 8.828 16.844 1 95.38 113 GLU A O 1
ATOM 861 N N . VAL A 1 114 ? 2.133 9.219 18.609 1 97.81 114 VAL A N 1
ATOM 862 C CA . VAL A 1 114 ? 1.322 10.273 18.016 1 97.81 114 VAL A CA 1
ATOM 863 C C . VAL A 1 114 ? 1.158 11.422 19.016 1 97.81 114 VAL A C 1
ATOM 865 O O . VAL A 1 114 ? 0.217 11.43 19.812 1 97.81 114 VAL A O 1
ATOM 868 N N . THR A 1 115 ? 2.102 12.281 19 1 98.06 115 THR A N 1
ATOM 869 C CA . THR A 1 115 ? 2.133 13.391 19.938 1 98.06 115 THR A CA 1
ATOM 870 C C . THR A 1 115 ? 2.328 14.719 19.219 1 98.06 115 THR A C 1
ATOM 872 O O . THR A 1 115 ? 1.356 15.398 18.891 1 98.06 115 THR A O 1
ATOM 875 N N . VAL A 1 116 ? 3.518 14.898 18.656 1 98.31 116 VAL A N 1
ATOM 876 C CA . VAL A 1 116 ? 3.838 16.172 18.031 1 98.31 116 VAL A CA 1
ATOM 877 C C . VAL A 1 116 ? 3.205 16.266 16.656 1 98.31 116 VAL A C 1
ATOM 879 O O . VAL A 1 116 ? 3.078 17.344 16.078 1 98.31 116 VAL A O 1
ATOM 882 N N . SER A 1 117 ? 2.822 15.094 16.094 1 98.62 117 SER A N 1
ATOM 883 C CA . SER A 1 117 ? 2.211 15.039 14.766 1 98.62 117 SER A CA 1
ATOM 884 C C . SER A 1 117 ? 0.694 14.914 14.867 1 98.62 117 SER A C 1
ATOM 886 O O . SER A 1 117 ? 0.001 14.891 13.844 1 98.62 117 SER A O 1
ATOM 888 N N . SER A 1 118 ? 0.138 14.852 16.078 1 98.5 118 SER A N 1
ATOM 889 C CA . SER A 1 118 ? -1.299 14.656 16.25 1 98.5 118 SER A CA 1
ATOM 890 C C . SER A 1 118 ? -2.086 15.82 15.648 1 98.5 118 SER A C 1
ATOM 892 O O . SER A 1 118 ? -1.575 16.938 15.547 1 98.5 118 SER A O 1
ATOM 894 N N . ALA A 1 119 ? -3.338 15.523 15.242 1 98.44 119 ALA A N 1
ATOM 895 C CA . ALA A 1 119 ? -4.219 16.547 14.688 1 98.44 119 ALA A CA 1
ATOM 896 C C . ALA A 1 119 ? -4.41 17.703 15.68 1 98.44 119 ALA A C 1
ATOM 898 O O . ALA A 1 119 ? -4.375 18.875 15.289 1 98.44 119 ALA A O 1
ATOM 899 N N . GLU A 1 120 ? -4.617 17.328 16.906 1 98 120 GLU A N 1
ATOM 900 C CA . GLU A 1 120 ? -4.82 18.344 17.938 1 98 120 GLU A CA 1
ATOM 901 C C . GLU A 1 120 ? -3.617 19.281 18.031 1 98 120 GLU A C 1
ATOM 903 O O . GLU A 1 120 ? -3.771 20.5 18.031 1 98 120 GLU A O 1
ATOM 908 N N . LYS A 1 121 ? -2.443 18.672 18.125 1 98.38 121 LYS A N 1
ATOM 909 C CA . LYS A 1 121 ? -1.223 19.469 18.234 1 98.38 121 LYS A CA 1
ATOM 910 C C . LYS A 1 121 ? -1.04 20.359 17.016 1 98.38 121 LYS A C 1
ATOM 912 O O . LYS A 1 121 ? -0.752 21.562 17.156 1 98.38 121 LYS A O 1
ATOM 917 N N . VAL A 1 122 ? -1.205 19.781 15.82 1 98.62 122 VAL A N 1
ATOM 918 C CA . VAL A 1 122 ? -0.969 20.5 14.578 1 98.62 122 VAL A CA 1
ATOM 919 C C . VAL A 1 122 ? -1.993 21.625 14.438 1 98.62 122 VAL A C 1
ATOM 921 O O . VAL A 1 122 ? -1.657 22.734 14 1 98.62 122 VAL A O 1
ATOM 924 N N . LEU A 1 123 ? -3.248 21.359 14.812 1 98.06 123 LEU A N 1
ATOM 925 C CA . LEU A 1 123 ? -4.293 22.375 14.75 1 98.06 123 LEU A CA 1
ATOM 926 C C . LEU A 1 123 ? -3.92 23.578 15.609 1 98.06 123 LEU A C 1
ATOM 928 O O . LEU A 1 123 ? -4.16 24.719 15.219 1 98.06 123 LEU A O 1
ATOM 932 N N . ASN A 1 124 ? -3.297 23.281 16.703 1 97.5 1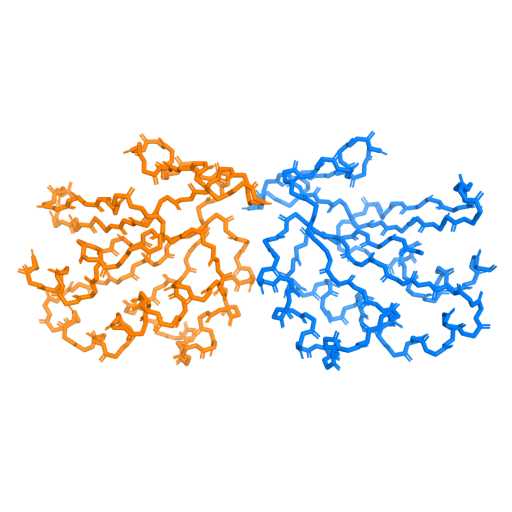24 ASN A N 1
ATOM 933 C CA . ASN A 1 124 ? -2.881 24.344 17.609 1 97.5 124 ASN A CA 1
ATOM 934 C C . ASN A 1 124 ? -1.717 25.156 17.047 1 97.5 124 ASN A C 1
ATOM 936 O O . ASN A 1 124 ? -1.434 26.25 17.516 1 97.5 124 ASN A O 1
ATOM 940 N N . GLU A 1 125 ? -1.035 24.625 16.125 1 97.06 125 GLU A N 1
ATOM 941 C CA . GLU A 1 125 ? 0.106 25.297 15.523 1 97.06 125 GLU A CA 1
ATOM 942 C C . GLU A 1 125 ? -0.327 26.156 14.336 1 97.06 125 GLU A C 1
ATOM 944 O O . GLU A 1 125 ? 0.49 26.859 13.734 1 97.06 125 GLU A O 1
ATOM 949 N N . LEU A 1 126 ? -1.623 26.047 13.891 1 96.25 126 LEU A N 1
ATOM 950 C CA . LEU A 1 126 ? -2.121 26.812 12.758 1 96.25 126 LEU A CA 1
ATOM 951 C C . LEU A 1 126 ? -2.48 28.234 13.18 1 96.25 126 LEU A C 1
ATOM 953 O O . LEU A 1 126 ? -2.176 29.203 12.469 1 96.25 126 LEU A O 1
ATOM 957 N N . VAL B 1 1 ? 2.355 -21.578 -6.113 1 98.31 1 VAL B N 1
ATOM 958 C CA . VAL B 1 1 ? 2.23 -20.594 -7.188 1 98.31 1 VAL B CA 1
ATOM 959 C C . VAL B 1 1 ? 2.492 -19.188 -6.645 1 98.31 1 VAL B C 1
ATOM 961 O O . VAL B 1 1 ? 1.885 -18.781 -5.656 1 98.31 1 VAL B O 1
ATOM 964 N N . ILE B 1 2 ? 3.463 -18.531 -7.227 1 98.62 2 ILE B N 1
ATOM 965 C CA . ILE B 1 2 ? 3.773 -17.141 -6.879 1 98.62 2 ILE B CA 1
ATOM 966 C C . ILE B 1 2 ? 3.268 -16.219 -7.977 1 98.62 2 ILE B C 1
ATOM 968 O O . ILE B 1 2 ? 3.611 -16.375 -9.148 1 98.62 2 ILE B O 1
ATOM 972 N N . VAL B 1 3 ? 2.439 -15.359 -7.57 1 98.75 3 VAL B N 1
ATOM 973 C CA . VAL B 1 3 ? 1.852 -14.391 -8.492 1 98.75 3 VAL B CA 1
ATOM 974 C C . VAL B 1 3 ? 2.348 -12.984 -8.164 1 98.75 3 VAL B C 1
ATOM 976 O O . VAL B 1 3 ? 2.025 -12.438 -7.109 1 98.75 3 VAL B O 1
ATOM 979 N N . GLY B 1 4 ? 3.135 -12.469 -9.086 1 98.5 4 GLY B N 1
ATOM 980 C CA . GLY B 1 4 ? 3.619 -11.109 -8.93 1 98.5 4 GLY B CA 1
ATOM 981 C C . GLY B 1 4 ? 2.639 -10.062 -9.43 1 98.5 4 GLY B C 1
ATOM 982 O O . GLY B 1 4 ? 2.045 -10.227 -10.5 1 98.5 4 GLY B O 1
ATOM 983 N N . THR B 1 5 ? 2.469 -9.039 -8.664 1 98.25 5 THR B N 1
ATOM 984 C CA . THR B 1 5 ? 1.554 -7.957 -9.008 1 98.25 5 THR B CA 1
ATOM 985 C C . THR B 1 5 ? 2.246 -6.602 -8.883 1 98.25 5 THR B C 1
ATOM 987 O O . THR B 1 5 ? 3.037 -6.391 -7.961 1 98.25 5 THR B O 1
ATOM 990 N N . PRO B 1 6 ? 1.943 -5.691 -9.805 1 96.94 6 PRO B N 1
ATOM 991 C CA . PRO B 1 6 ? 2.641 -4.406 -9.805 1 96.94 6 PRO B CA 1
ATOM 992 C C . PRO B 1 6 ? 2.273 -3.529 -8.609 1 96.94 6 PRO B C 1
ATOM 994 O O . PRO B 1 6 ? 3.158 -2.971 -7.957 1 96.94 6 PRO B O 1
ATOM 997 N N . ALA B 1 7 ? 0.961 -3.473 -8.367 1 97.06 7 ALA B N 1
ATOM 998 C CA . ALA B 1 7 ? 0.507 -2.555 -7.328 1 97.06 7 ALA B CA 1
ATOM 999 C C . ALA B 1 7 ? -0.789 -3.047 -6.688 1 97.06 7 ALA B C 1
ATOM 1001 O O . ALA B 1 7 ? -1.783 -3.273 -7.383 1 97.06 7 ALA B O 1
ATOM 1002 N N . ALA B 1 8 ? -0.762 -3.16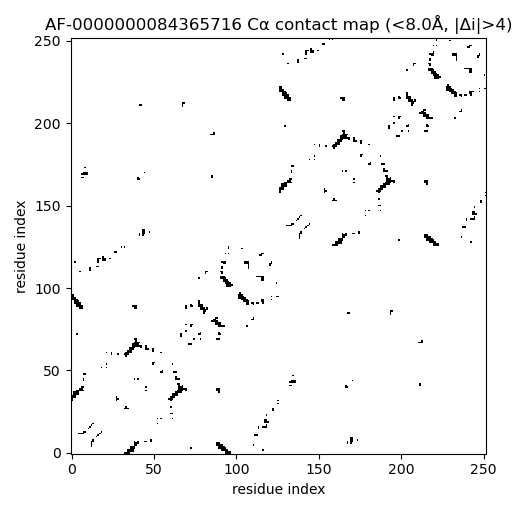2 -5.324 1 97.62 8 ALA B N 1
ATOM 1003 C CA . ALA B 1 8 ? -1.987 -3.484 -4.598 1 97.62 8 ALA B CA 1
ATOM 1004 C C . ALA B 1 8 ? -3.086 -2.471 -4.902 1 97.62 8 ALA B C 1
ATOM 1006 O O . ALA B 1 8 ? -2.83 -1.265 -4.953 1 97.62 8 ALA B O 1
ATOM 1007 N N . PHE B 1 9 ? -4.359 -2.98 -5.148 1 97.31 9 PHE B N 1
ATOM 1008 C CA . PHE B 1 9 ? -5.574 -2.191 -5.332 1 97.31 9 PHE B CA 1
ATOM 1009 C C . PHE B 1 9 ? -5.629 -1.604 -6.738 1 97.31 9 PHE B C 1
ATOM 1011 O O . PHE B 1 9 ? -6.641 -1.024 -7.137 1 97.31 9 PHE B O 1
ATOM 1018 N N . SER B 1 10 ? -4.512 -1.782 -7.535 1 96.06 10 SER B N 1
ATOM 1019 C CA . SER B 1 10 ? -4.578 -1.243 -8.891 1 96.06 10 SER B CA 1
ATOM 1020 C C . SER B 1 10 ? -5.648 -1.948 -9.719 1 96.06 10 SER B C 1
ATOM 1022 O O . SER B 1 10 ? -5.902 -3.139 -9.523 1 96.06 10 SER B O 1
ATOM 1024 N N . PRO B 1 11 ? -6.219 -1.25 -10.672 1 94.94 11 PRO B N 1
ATOM 1025 C CA . PRO B 1 11 ? -7.344 -1.815 -11.414 1 94.94 11 PRO B CA 1
ATOM 1026 C C . PRO B 1 11 ? -6.969 -3.078 -12.188 1 94.94 11 PRO B C 1
ATOM 1028 O O . PRO B 1 11 ? -7.652 -4.098 -12.078 1 94.94 11 PRO B O 1
ATOM 1031 N N . PRO B 1 12 ? -5.895 -3.119 -12.977 1 94.44 12 PRO B N 1
ATOM 1032 C CA . PRO B 1 12 ? -5.582 -4.375 -13.664 1 94.44 12 PRO B CA 1
ATOM 1033 C C . PRO B 1 12 ? -5.34 -5.531 -12.695 1 94.44 12 PRO B C 1
ATOM 1035 O O . PRO B 1 12 ? -5.75 -6.664 -12.969 1 94.44 12 PRO B O 1
ATOM 1038 N N . CYS B 1 13 ? -4.738 -5.277 -11.602 1 97 13 CYS B N 1
ATOM 1039 C CA . CYS B 1 13 ? -4.496 -6.324 -10.617 1 97 13 CYS B CA 1
ATOM 1040 C C . CYS B 1 13 ? -5.797 -6.77 -9.961 1 97 13 CYS B C 1
ATOM 1042 O O . CYS B 1 13 ? -6.008 -7.961 -9.734 1 97 13 CYS B O 1
ATOM 1044 N N . SER B 1 14 ? -6.668 -5.82 -9.664 1 97.5 14 SER B N 1
ATOM 1045 C CA . SER B 1 14 ? -7.836 -6.078 -8.828 1 97.5 14 SER B CA 1
ATOM 1046 C C . SER B 1 14 ? -9.039 -6.484 -9.672 1 97.5 14 SER B C 1
ATOM 1048 O O . SER B 1 14 ? -9.93 -7.191 -9.188 1 97.5 14 SER B O 1
ATOM 1050 N N . GLU B 1 15 ? -9.094 -6.07 -10.922 1 96.5 15 GLU B N 1
ATOM 1051 C CA . GLU B 1 15 ? -10.289 -6.293 -11.734 1 96.5 15 GLU B CA 1
ATOM 1052 C C . GLU B 1 15 ? -10.047 -7.371 -12.789 1 96.5 15 GLU B C 1
ATOM 1054 O O . GLU B 1 15 ? -10.992 -8 -13.266 1 96.5 15 GLU B O 1
ATOM 1059 N N . GLN B 1 16 ? -8.797 -7.594 -13.125 1 96.19 16 GLN B N 1
ATOM 1060 C CA . GLN B 1 16 ? -8.508 -8.516 -14.219 1 96.19 16 GLN B CA 1
ATOM 1061 C C . GLN B 1 16 ? -7.668 -9.695 -13.734 1 96.19 16 GLN B C 1
ATOM 1063 O O . GLN B 1 16 ? -7.965 -10.852 -14.055 1 96.19 16 GLN B O 1
ATOM 1068 N N . HIS B 1 17 ? -6.707 -9.477 -12.953 1 98 17 HIS B N 1
ATOM 1069 C CA . HIS B 1 17 ? -5.684 -10.461 -12.617 1 98 17 HIS B CA 1
ATOM 1070 C C . HIS B 1 17 ? -6.125 -11.344 -11.461 1 98 17 HIS B C 1
ATOM 1072 O O . HIS B 1 17 ? -6.352 -12.547 -11.641 1 98 17 HIS B O 1
ATOM 1078 N N . LEU B 1 18 ? -6.523 -10.789 -10.359 1 97.81 18 LEU B N 1
ATOM 1079 C CA . LEU B 1 18 ? -6.664 -11.539 -9.109 1 97.81 18 LEU B CA 1
ATOM 1080 C C . LEU B 1 18 ? -8.023 -12.219 -9.039 1 97.81 18 LEU B C 1
ATOM 1082 O O . LEU B 1 18 ? -8.172 -13.25 -8.375 1 97.81 18 LEU B O 1
ATOM 1086 N N . PRO B 1 19 ? -9.094 -11.68 -9.664 1 97.56 19 PRO B N 1
ATOM 1087 C CA . PRO B 1 19 ? -10.398 -12.336 -9.531 1 97.56 19 PRO B CA 1
ATOM 1088 C C . PRO B 1 19 ? -10.367 -13.797 -9.969 1 97.56 19 PRO B C 1
ATOM 1090 O O . PRO B 1 19 ? -10.984 -14.656 -9.32 1 97.56 19 PRO B O 1
ATOM 1093 N N . GLY B 1 20 ? -9.641 -14.125 -10.984 1 97.56 20 GLY B N 1
ATOM 1094 C CA . GLY B 1 20 ? -9.547 -15.508 -11.422 1 97.56 20 GLY B CA 1
ATOM 1095 C C . GLY B 1 20 ? -8.898 -16.406 -10.391 1 97.56 20 GLY B C 1
ATOM 1096 O O . GLY B 1 20 ? -9.305 -17.562 -10.234 1 97.56 20 GLY B O 1
ATOM 1097 N N . TYR B 1 21 ? -7.883 -15.922 -9.695 1 97.81 21 TYR B N 1
ATOM 1098 C CA . TYR B 1 21 ? -7.215 -16.688 -8.648 1 97.81 21 TYR B CA 1
ATOM 1099 C C . TYR B 1 21 ? -8.141 -16.906 -7.457 1 97.81 21 TYR B C 1
ATOM 1101 O O . TYR B 1 21 ? -8.164 -18 -6.871 1 97.81 21 TYR B O 1
ATOM 1109 N N . VAL B 1 22 ? -8.906 -15.891 -7.129 1 96.31 22 VAL B N 1
ATOM 1110 C CA . VAL B 1 22 ? -9.789 -15.945 -5.965 1 96.31 22 VAL B CA 1
ATOM 1111 C C . VAL B 1 22 ? -10.953 -16.891 -6.242 1 96.31 22 VAL B C 1
ATOM 1113 O O . VAL B 1 22 ? -11.258 -17.766 -5.43 1 96.31 22 VAL B O 1
ATOM 1116 N N . THR B 1 23 ? -11.57 -16.797 -7.395 1 95.81 23 THR B N 1
ATOM 1117 C CA . THR B 1 23 ? -12.719 -17.641 -7.738 1 95.81 23 THR B CA 1
ATOM 1118 C C . THR B 1 23 ? -12.273 -19.078 -8.016 1 95.81 23 THR B C 1
ATOM 1120 O O . THR B 1 23 ? -13.062 -20.016 -7.887 1 95.81 23 THR B O 1
ATOM 1123 N N . GLY B 1 24 ? -11 -19.219 -8.406 1 96.12 24 GLY B N 1
ATOM 1124 C CA . GLY B 1 24 ? -10.477 -20.531 -8.758 1 96.12 24 GLY B CA 1
ATOM 1125 C C . GLY B 1 24 ? -9.766 -21.219 -7.613 1 96.12 24 GLY B C 1
ATOM 1126 O O . GLY B 1 24 ? -9.102 -22.25 -7.809 1 96.12 24 GLY B O 1
ATOM 1127 N N . LEU B 1 25 ? -9.875 -20.719 -6.438 1 95.56 25 LEU B N 1
ATOM 1128 C CA . LEU B 1 25 ? -9.102 -21.203 -5.305 1 95.56 25 LEU B CA 1
ATOM 1129 C C . LEU B 1 25 ? -9.305 -22.703 -5.105 1 95.56 25 LEU B C 1
ATOM 1131 O O . LEU B 1 25 ? -8.352 -23.422 -4.832 1 95.56 25 LEU B O 1
ATOM 1135 N N . ARG B 1 26 ? -10.516 -23.203 -5.223 1 95.38 26 ARG B N 1
ATOM 1136 C CA . ARG B 1 26 ? -10.797 -24.625 -5.039 1 95.38 26 ARG B CA 1
ATOM 1137 C C . ARG B 1 26 ? -10.07 -25.469 -6.086 1 95.38 26 ARG B C 1
ATOM 1139 O O . ARG B 1 26 ? -9.547 -26.531 -5.773 1 95.38 26 ARG B O 1
ATOM 1146 N N . ASP B 1 27 ? -10.086 -24.969 -7.273 1 97.44 27 ASP B N 1
ATOM 1147 C CA . ASP B 1 27 ? -9.391 -25.688 -8.344 1 97.44 27 ASP B CA 1
ATOM 1148 C C . ASP B 1 27 ? -7.891 -25.766 -8.062 1 97.44 27 ASP B C 1
ATOM 1150 O O . ASP B 1 27 ? -7.281 -26.828 -8.234 1 97.44 27 ASP B O 1
ATOM 1154 N N . PHE B 1 28 ? -7.266 -24.719 -7.633 1 97.94 28 PHE B N 1
ATOM 1155 C CA . PHE B 1 28 ? -5.848 -24.719 -7.281 1 97.94 28 PHE B CA 1
ATOM 1156 C C . PHE B 1 28 ? -5.578 -25.672 -6.133 1 97.94 28 PHE B C 1
ATOM 1158 O O . PHE B 1 28 ? -4.625 -26.469 -6.188 1 97.94 28 PHE B O 1
ATOM 1165 N N . SER B 1 29 ? -6.492 -25.609 -5.16 1 96 29 SER B N 1
ATOM 1166 C CA . SER B 1 29 ? -6.336 -26.453 -3.984 1 96 29 SER B CA 1
ATOM 1167 C C . SER B 1 29 ? -6.477 -27.922 -4.348 1 96 29 SER B C 1
ATOM 1169 O O . SER B 1 29 ? -5.754 -28.781 -3.816 1 96 29 SER B O 1
ATOM 1171 N N . SER B 1 30 ? -7.398 -28.188 -5.184 1 96.88 30 SER B N 1
ATOM 1172 C CA . SER B 1 30 ? -7.637 -29.578 -5.598 1 96.88 30 SER B CA 1
ATOM 1173 C C . SER B 1 30 ? -6.406 -30.156 -6.285 1 96.88 30 SER B C 1
ATOM 1175 O O . SER B 1 30 ? -6.223 -31.375 -6.301 1 96.88 30 SER B O 1
ATOM 1177 N N . LYS B 1 31 ? -5.566 -29.312 -6.766 1 96.62 31 LYS B N 1
ATOM 1178 C CA . LYS B 1 31 ? -4.34 -29.75 -7.426 1 96.62 31 LYS B CA 1
ATOM 1179 C C . LYS B 1 31 ? -3.146 -29.672 -6.477 1 96.62 31 LYS B C 1
ATOM 1181 O O . LYS B 1 31 ? -1.999 -29.828 -6.898 1 96.62 31 LYS B O 1
ATOM 1186 N N . GLY B 1 32 ? -3.449 -29.25 -5.246 1 96.19 32 GLY B N 1
ATOM 1187 C CA . GLY B 1 32 ? -2.43 -29.203 -4.211 1 96.19 32 GLY B CA 1
ATOM 1188 C C . GLY B 1 32 ? -1.643 -27.906 -4.211 1 96.19 32 GLY B C 1
ATOM 1189 O O . GLY B 1 32 ? -0.558 -27.828 -3.631 1 96.19 32 GLY B O 1
ATOM 1190 N N . ALA B 1 33 ? -2.09 -26.906 -4.875 1 97.38 33 ALA B N 1
ATOM 1191 C CA . ALA B 1 33 ? -1.338 -25.656 -5.023 1 97.38 33 ALA B CA 1
ATOM 1192 C C . ALA B 1 33 ? -1.808 -24.625 -4.016 1 97.38 33 ALA B C 1
ATOM 1194 O O . ALA B 1 33 ? -3.006 -24.5 -3.752 1 97.38 33 ALA B O 1
ATOM 1195 N N . LYS B 1 34 ? -0.916 -23.906 -3.436 1 96.81 34 LYS B N 1
ATOM 1196 C CA . LYS B 1 34 ? -1.161 -22.672 -2.697 1 96.81 34 LYS B CA 1
ATOM 1197 C C . LYS B 1 34 ? -0.722 -21.453 -3.504 1 96.81 34 LYS B C 1
ATOM 1199 O O . LYS B 1 34 ? 0.198 -21.531 -4.32 1 96.81 34 LYS B O 1
ATOM 1204 N N . ILE B 1 35 ? -1.422 -20.344 -3.27 1 97.81 35 ILE B N 1
ATOM 1205 C CA . ILE B 1 35 ? -1.147 -19.141 -4.043 1 97.81 35 ILE B CA 1
ATOM 1206 C C . ILE B 1 35 ? -0.526 -18.078 -3.143 1 97.81 35 ILE B C 1
ATOM 1208 O O . ILE B 1 35 ? -1.015 -17.828 -2.037 1 97.81 35 ILE B O 1
ATOM 1212 N N . ILE B 1 36 ? 0.545 -17.547 -3.514 1 97.56 36 ILE B N 1
ATOM 1213 C CA . ILE B 1 36 ? 1.155 -16.391 -2.861 1 97.56 36 ILE B CA 1
ATOM 1214 C C . ILE B 1 36 ? 1.126 -15.188 -3.805 1 97.56 36 ILE B C 1
ATOM 1216 O O . ILE B 1 36 ? 1.779 -15.195 -4.852 1 97.56 36 ILE B O 1
ATOM 1220 N N . VAL B 1 37 ? 0.333 -14.227 -3.469 1 98.12 37 VAL B N 1
ATOM 1221 C CA . VAL B 1 37 ? 0.288 -12.961 -4.191 1 98.12 37 VAL B CA 1
ATOM 1222 C C . VAL B 1 37 ? 1.355 -12.016 -3.646 1 98.12 37 VAL B C 1
ATOM 1224 O O . VAL B 1 37 ? 1.383 -11.727 -2.447 1 98.12 37 VAL B O 1
ATOM 1227 N N . LEU B 1 38 ? 2.193 -11.562 -4.551 1 97.88 38 LEU B N 1
ATOM 1228 C CA . LEU B 1 38 ? 3.355 -10.797 -4.121 1 97.88 38 LEU B CA 1
ATOM 1229 C C . LEU B 1 38 ? 3.342 -9.398 -4.734 1 97.88 38 LEU B C 1
ATOM 1231 O O . LEU B 1 38 ? 3.105 -9.25 -5.934 1 97.88 38 LEU B O 1
ATOM 1235 N N . SER B 1 39 ? 3.5 -8.406 -3.947 1 97.38 39 SER B N 1
ATOM 1236 C CA . SER B 1 39 ? 3.75 -7.027 -4.355 1 97.38 39 SER B CA 1
ATOM 1237 C C . SER B 1 39 ? 4.73 -6.344 -3.408 1 97.38 39 SER B C 1
ATOM 1239 O O . SER B 1 39 ? 5.031 -6.863 -2.332 1 97.38 39 SER B O 1
ATOM 1241 N N . LYS B 1 40 ? 5.254 -5.223 -3.838 1 95 40 LYS B N 1
ATOM 1242 C CA . LYS B 1 40 ? 6.184 -4.512 -2.967 1 95 40 LYS B CA 1
ATOM 1243 C C . LYS B 1 40 ? 5.441 -3.719 -1.896 1 95 40 LYS B C 1
ATOM 1245 O O . LYS B 1 40 ? 6.062 -3.072 -1.05 1 95 40 LYS B O 1
ATOM 1250 N N . ASP B 1 41 ? 4.121 -3.717 -1.925 1 96.44 41 ASP B N 1
ATOM 1251 C CA . ASP B 1 41 ? 3.295 -2.92 -1.021 1 96.44 41 ASP B CA 1
ATOM 1252 C C . ASP B 1 41 ? 3.395 -3.439 0.412 1 96.44 41 ASP B C 1
ATOM 1254 O O . ASP B 1 41 ? 3.719 -4.605 0.634 1 96.44 41 ASP B O 1
ATOM 1258 N N . ASN B 1 42 ? 3.188 -2.557 1.39 1 95.94 42 ASN B N 1
ATOM 1259 C CA . ASN B 1 42 ? 3.355 -2.934 2.789 1 95.94 42 ASN B CA 1
ATOM 1260 C C . ASN B 1 42 ? 2.336 -3.99 3.209 1 95.94 42 ASN B C 1
ATOM 1262 O O . ASN B 1 42 ? 1.308 -4.16 2.555 1 95.94 42 ASN B O 1
ATOM 1266 N N . LEU B 1 43 ? 2.613 -4.668 4.285 1 94.88 43 LEU B N 1
ATOM 1267 C CA . LEU B 1 43 ? 1.849 -5.844 4.695 1 94.88 43 LEU B CA 1
ATOM 1268 C C . LEU B 1 43 ? 0.429 -5.457 5.094 1 94.88 43 LEU B C 1
ATOM 1270 O O . LEU B 1 43 ? -0.512 -6.227 4.887 1 94.88 43 LEU B O 1
ATOM 1274 N N . PHE B 1 44 ? 0.204 -4.238 5.617 1 95.44 44 PHE B N 1
ATOM 1275 C CA . PHE B 1 44 ? -1.122 -3.812 6.047 1 95.44 44 PHE B CA 1
ATOM 1276 C C . PHE B 1 44 ? -2.014 -3.523 4.848 1 95.44 44 PHE B C 1
ATOM 1278 O O . PHE B 1 44 ? -3.191 -3.885 4.84 1 95.44 44 PHE B O 1
ATOM 1285 N N . ALA B 1 45 ? -1.446 -2.877 3.881 1 96.44 45 ALA B N 1
ATOM 1286 C CA . ALA B 1 45 ? -2.182 -2.629 2.643 1 96.44 45 ALA B CA 1
ATOM 1287 C C . ALA B 1 45 ? -2.537 -3.938 1.944 1 96.44 45 ALA B C 1
ATOM 1289 O O . ALA B 1 45 ? -3.656 -4.098 1.448 1 96.44 45 ALA B O 1
ATOM 1290 N N . ASN B 1 46 ? -1.572 -4.805 1.882 1 96.69 46 ASN B N 1
ATOM 1291 C CA . ASN B 1 46 ? -1.838 -6.102 1.27 1 96.69 46 ASN B CA 1
ATOM 1292 C C . ASN B 1 46 ? -2.924 -6.867 2.021 1 96.69 46 ASN B C 1
ATOM 1294 O O . ASN B 1 46 ? -3.756 -7.535 1.407 1 96.69 46 ASN B O 1
ATOM 1298 N N . TYR B 1 47 ? -2.879 -6.812 3.332 1 95.12 47 TYR B N 1
ATOM 1299 C CA . TYR B 1 47 ? -3.932 -7.426 4.133 1 95.12 47 TYR B CA 1
ATOM 1300 C C . TYR B 1 47 ? -5.289 -6.812 3.811 1 95.12 47 TYR B C 1
ATOM 1302 O O . TYR B 1 47 ? -6.27 -7.535 3.596 1 95.12 47 TYR B O 1
ATOM 1310 N N . ALA B 1 48 ? -5.352 -5.539 3.781 1 96 48 ALA B N 1
ATOM 1311 C CA . ALA B 1 48 ? -6.586 -4.844 3.434 1 96 48 ALA B CA 1
ATOM 1312 C C . ALA B 1 48 ? -7.062 -5.234 2.037 1 96 48 ALA B C 1
ATOM 1314 O O . ALA B 1 48 ? -8.258 -5.395 1.804 1 96 48 ALA B O 1
ATOM 1315 N N . TRP B 1 49 ? -6.113 -5.324 1.104 1 97.19 49 TRP B N 1
ATOM 1316 C CA . TRP B 1 49 ? -6.422 -5.719 -0.267 1 97.19 49 TRP B CA 1
ATOM 1317 C C . TRP B 1 49 ? -7.027 -7.117 -0.306 1 97.19 49 TRP B C 1
ATOM 1319 O O . TRP B 1 49 ? -8.023 -7.352 -0.994 1 97.19 49 TRP B O 1
ATOM 1329 N N . ALA B 1 50 ? -6.453 -8.047 0.441 1 96.25 50 ALA B N 1
ATOM 1330 C CA . ALA B 1 50 ? -6.988 -9.398 0.556 1 96.25 50 ALA B CA 1
ATOM 1331 C C . ALA B 1 50 ? -8.43 -9.375 1.058 1 96.25 50 ALA B C 1
ATOM 1333 O O . ALA B 1 50 ? -9.281 -10.102 0.544 1 96.25 50 ALA B O 1
ATOM 1334 N N . GLN B 1 51 ? -8.664 -8.508 2.006 1 94.62 51 GLN B N 1
ATOM 1335 C CA . GLN B 1 51 ? -10 -8.414 2.594 1 94.62 51 GLN B CA 1
ATOM 1336 C C . GLN B 1 51 ? -11.016 -7.926 1.568 1 94.62 51 GLN B C 1
ATOM 1338 O O . GLN B 1 51 ? -12.18 -8.336 1.596 1 94.62 51 GLN B O 1
ATOM 1343 N N . LYS B 1 52 ? -10.594 -7.133 0.677 1 93.75 52 LYS B N 1
ATOM 1344 C CA . LYS B 1 52 ? -11.477 -6.641 -0.378 1 93.75 52 LYS B CA 1
ATOM 1345 C C . LYS B 1 52 ? -11.961 -7.785 -1.263 1 93.75 52 LYS B C 1
ATOM 1347 O O . LYS B 1 52 ? -13.031 -7.695 -1.868 1 93.75 52 LYS B O 1
ATOM 1352 N N . PHE B 1 53 ? -11.156 -8.867 -1.354 1 94.69 53 PHE B N 1
ATOM 1353 C CA . PHE B 1 53 ? -11.523 -10.031 -2.148 1 94.69 53 PHE B CA 1
ATOM 1354 C C . PHE B 1 53 ? -12.25 -11.062 -1.294 1 94.69 53 PHE B C 1
ATOM 1356 O O . PHE B 1 53 ? -12.57 -12.156 -1.767 1 94.69 53 PHE B O 1
ATOM 1363 N N . GLY B 1 54 ? -12.477 -10.766 -0.051 1 92.12 54 GLY B N 1
ATOM 1364 C CA . GLY B 1 54 ? -13.141 -11.695 0.849 1 92.12 54 GLY B CA 1
ATOM 1365 C C . GLY B 1 54 ? -12.227 -12.805 1.338 1 92.12 54 GLY B C 1
ATOM 1366 O O . GLY B 1 54 ? -12.695 -13.852 1.8 1 92.12 54 GLY B O 1
ATOM 1367 N N . VAL B 1 55 ? -10.898 -12.609 1.155 1 89.75 55 VAL B N 1
ATOM 1368 C CA . VAL B 1 55 ? -9.93 -13.594 1.637 1 89.75 55 VAL B CA 1
ATOM 1369 C C . VAL B 1 55 ? -9.766 -13.453 3.148 1 89.75 55 VAL B C 1
ATOM 1371 O O . VAL B 1 55 ? -9.445 -12.375 3.646 1 89.75 55 VAL B O 1
ATOM 1374 N N . SER B 1 56 ? -10.094 -14.508 3.838 1 77.81 56 SER B N 1
ATOM 1375 C CA . SER B 1 56 ? -10.055 -14.492 5.297 1 77.81 56 SER B CA 1
ATOM 1376 C C . SER B 1 56 ? -8.641 -14.719 5.816 1 77.81 56 SER B C 1
ATOM 1378 O O . SER B 1 56 ? -7.809 -15.312 5.133 1 77.81 56 SER B O 1
ATOM 1380 N N . ASP B 1 57 ? -8.414 -14.227 6.973 1 73.94 57 ASP B N 1
ATOM 1381 C CA . ASP B 1 57 ? -7.133 -14.414 7.641 1 73.94 57 ASP B CA 1
ATOM 1382 C C . ASP B 1 57 ? -6.891 -15.891 7.965 1 73.94 57 ASP B C 1
ATOM 1384 O O . ASP B 1 57 ? -5.754 -16.297 8.211 1 73.94 57 ASP B O 1
ATOM 1388 N N . LYS B 1 58 ? -7.957 -16.578 7.984 1 75.81 58 LYS B N 1
ATOM 1389 C CA . LYS B 1 58 ? -7.875 -17.984 8.375 1 75.81 58 LYS B CA 1
ATOM 1390 C C . LYS B 1 58 ? -7.582 -18.859 7.168 1 75.81 58 LYS B C 1
ATOM 1392 O O . LYS B 1 58 ? -7.195 -20.031 7.32 1 75.81 58 LYS B O 1
ATOM 1397 N N . GLN B 1 59 ? -7.711 -18.25 6.02 1 75 59 GLN B N 1
ATOM 1398 C CA . GLN B 1 59 ? -7.461 -19.016 4.812 1 75 59 GLN B CA 1
ATOM 1399 C C . GLN B 1 59 ? -5.973 -19.062 4.484 1 75 59 GLN B C 1
ATOM 1401 O O . GLN B 1 59 ? -5.266 -18.062 4.633 1 75 59 GLN B O 1
ATOM 1406 N N . ASP B 1 60 ? -5.559 -20.328 4.152 1 84.06 60 ASP B N 1
ATOM 1407 C CA . ASP B 1 60 ? -4.133 -20.484 3.881 1 84.06 60 ASP B CA 1
ATOM 1408 C C . ASP B 1 60 ? -3.891 -20.875 2.424 1 84.06 60 ASP B C 1
ATOM 1410 O O . ASP B 1 60 ? -2.756 -21.156 2.027 1 84.06 60 ASP B O 1
ATOM 1414 N N . GLN B 1 61 ? -4.93 -20.891 1.676 1 93.31 61 GLN B N 1
ATOM 1415 C CA . GLN B 1 61 ? -4.805 -21.281 0.276 1 93.31 61 GLN B CA 1
ATOM 1416 C C . GLN B 1 61 ? -4.266 -20.125 -0.571 1 93.31 61 GLN B C 1
ATOM 1418 O O . GLN B 1 61 ? -3.754 -20.344 -1.67 1 93.31 61 GLN B O 1
ATOM 1423 N N . ILE B 1 62 ? -4.492 -18.922 -0.122 1 96.5 62 ILE B N 1
ATOM 1424 C CA . ILE B 1 62 ? -3.998 -17.734 -0.814 1 96.5 62 ILE B CA 1
ATOM 1425 C C . ILE B 1 62 ? -3.492 -16.703 0.204 1 96.5 62 ILE B C 1
ATOM 1427 O O . ILE B 1 62 ? -4.172 -16.422 1.192 1 96.5 62 ILE B O 1
ATOM 1431 N N . ILE B 1 63 ? -2.279 -16.25 0.039 1 95.56 63 ILE B N 1
ATOM 1432 C CA . ILE B 1 63 ? -1.657 -15.281 0.931 1 95.56 63 ILE B CA 1
ATOM 1433 C C . ILE B 1 63 ? -1.204 -14.062 0.13 1 95.56 63 ILE B C 1
ATOM 1435 O O . ILE B 1 63 ? -0.625 -14.203 -0.95 1 95.56 63 ILE B O 1
ATOM 1439 N N . PHE B 1 64 ? -1.606 -12.938 0.62 1 96.75 64 PHE B N 1
ATOM 1440 C CA . PHE B 1 64 ? -1.081 -11.695 0.067 1 96.75 64 PHE B CA 1
ATOM 1441 C C . PHE B 1 64 ? 0.152 -11.242 0.838 1 96.75 64 PHE B C 1
ATOM 1443 O O . PHE B 1 64 ? 0.044 -10.781 1.975 1 96.75 64 PHE B O 1
ATOM 1450 N N . ALA B 1 65 ? 1.318 -11.359 0.198 1 95.31 65 ALA B N 1
ATOM 1451 C CA . ALA B 1 65 ? 2.588 -11.141 0.889 1 95.31 65 ALA B CA 1
ATOM 1452 C C . ALA B 1 65 ? 3.295 -9.898 0.363 1 95.31 65 ALA B C 1
ATOM 1454 O O . ALA B 1 65 ? 3.037 -9.453 -0.76 1 95.31 65 ALA B O 1
ATOM 1455 N N . SER B 1 66 ? 4.133 -9.391 1.208 1 96.25 66 SER B N 1
ATOM 1456 C CA . SER B 1 66 ? 4.945 -8.234 0.848 1 96.25 66 SER B CA 1
ATOM 1457 C C . SER B 1 66 ? 6.344 -8.656 0.412 1 96.25 66 SER B C 1
ATOM 1459 O O . SER B 1 66 ? 7.035 -9.375 1.135 1 96.25 66 SER B O 1
ATOM 1461 N N . ASP B 1 67 ? 6.695 -8.297 -0.814 1 95 67 ASP B N 1
ATOM 1462 C CA . AS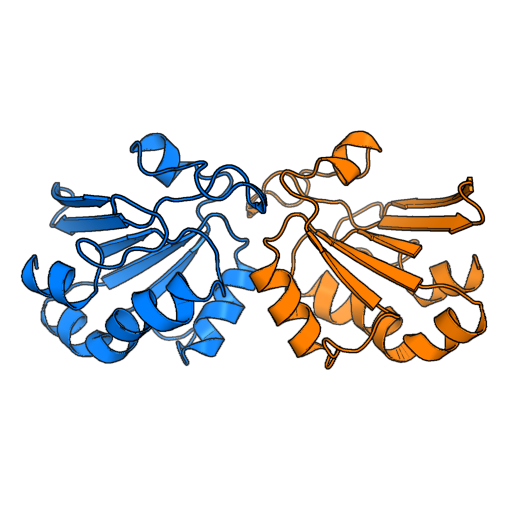P B 1 67 ? 8.07 -8.375 -1.298 1 95 67 ASP B CA 1
ATOM 1463 C C . ASP B 1 67 ? 8.82 -7.07 -1.031 1 95 67 ASP B C 1
ATOM 1465 O O . ASP B 1 67 ? 9.109 -6.309 -1.959 1 95 67 ASP B O 1
ATOM 1469 N N . THR B 1 68 ? 9.203 -6.848 0.2 1 89.56 68 THR B N 1
ATOM 1470 C CA . THR B 1 68 ? 9.781 -5.582 0.637 1 89.56 68 THR B CA 1
ATOM 1471 C C . THR B 1 68 ? 10.984 -5.211 -0.223 1 89.56 68 THR B C 1
ATOM 1473 O O . THR B 1 68 ? 11.859 -6.047 -0.472 1 89.56 68 THR B O 1
ATOM 1476 N N . ASN B 1 69 ? 10.953 -3.943 -0.713 1 88.12 69 ASN B N 1
ATOM 1477 C CA . ASN B 1 69 ? 12.023 -3.395 -1.541 1 88.12 69 ASN B CA 1
ATOM 1478 C C . ASN B 1 69 ? 12.211 -4.203 -2.82 1 88.12 69 ASN B C 1
ATOM 1480 O O . ASN B 1 69 ? 13.266 -4.137 -3.451 1 88.12 69 ASN B O 1
ATOM 1484 N N . LEU B 1 70 ? 11.305 -5.141 -3.137 1 93.75 70 LEU B N 1
ATOM 1485 C CA . LEU B 1 70 ? 11.32 -5.93 -4.363 1 93.75 70 LEU B CA 1
ATOM 1486 C C . LEU B 1 70 ? 12.477 -6.926 -4.348 1 93.75 70 LEU B C 1
ATOM 1488 O O . LEU B 1 70 ? 13.008 -7.285 -5.398 1 93.75 70 LEU B O 1
ATOM 1492 N N . LYS B 1 71 ? 12.859 -7.344 -3.158 1 93.69 71 LYS B N 1
ATOM 1493 C CA . LYS B 1 71 ? 14.031 -8.211 -3.033 1 93.69 71 LYS B CA 1
ATOM 1494 C C . LYS B 1 71 ? 13.875 -9.477 -3.871 1 93.69 71 LYS B C 1
ATOM 1496 O O . LYS B 1 71 ? 14.773 -9.844 -4.625 1 93.69 71 LYS B O 1
ATOM 1501 N N . PHE B 1 72 ? 12.805 -10.148 -3.793 1 97.31 72 PHE B N 1
ATOM 1502 C CA . PHE B 1 72 ? 12.586 -11.391 -4.523 1 97.31 72 PHE B CA 1
ATOM 1503 C C . PHE B 1 72 ? 12.422 -11.125 -6.016 1 97.31 72 PHE B C 1
ATOM 1505 O O . PHE B 1 72 ? 13.18 -11.656 -6.828 1 97.31 72 PHE B O 1
ATOM 1512 N N . SER B 1 73 ? 11.461 -10.273 -6.406 1 97.44 73 SER B N 1
ATOM 1513 C CA . SER B 1 73 ? 11.125 -10.039 -7.805 1 97.44 73 SER B CA 1
ATOM 1514 C C . SER B 1 73 ? 12.328 -9.523 -8.586 1 97.44 73 SER B C 1
ATOM 1516 O O . SER B 1 73 ? 12.578 -9.953 -9.711 1 97.44 73 SER B O 1
ATOM 1518 N N . LYS B 1 74 ? 13.078 -8.562 -7.965 1 95.75 74 LYS B N 1
ATOM 1519 C CA . LYS B 1 74 ? 14.305 -8.086 -8.602 1 95.75 74 LYS B CA 1
ATOM 1520 C C . LYS B 1 74 ? 15.328 -9.203 -8.719 1 95.75 74 LYS B C 1
ATOM 1522 O O . LYS B 1 74 ? 15.984 -9.344 -9.758 1 95.75 74 LYS B O 1
ATOM 1527 N N . GLY B 1 75 ? 15.453 -9.984 -7.656 1 95.38 75 GLY B N 1
ATOM 1528 C CA . GLY B 1 75 ? 16.438 -11.055 -7.609 1 95.38 75 GLY B CA 1
ATOM 1529 C C . GLY B 1 75 ? 16.266 -12.078 -8.719 1 95.38 75 GLY B C 1
ATOM 1530 O O . GLY B 1 75 ? 17.234 -12.68 -9.172 1 95.38 75 GLY B O 1
ATOM 1531 N N . VAL B 1 76 ? 14.992 -12.258 -9.18 1 95.81 76 VAL B N 1
ATOM 1532 C CA . VAL B 1 76 ? 14.742 -13.266 -10.203 1 95.81 76 VAL B CA 1
ATOM 1533 C C . VAL B 1 76 ? 14.453 -12.586 -11.539 1 95.81 76 VAL B C 1
ATOM 1535 O O . VAL B 1 76 ? 13.945 -13.227 -12.469 1 95.81 76 VAL B O 1
ATOM 1538 N N . GLY B 1 77 ? 14.688 -11.289 -11.641 1 96.88 77 GLY B N 1
ATOM 1539 C CA . GLY B 1 77 ? 14.562 -10.562 -12.891 1 96.88 77 GLY B CA 1
ATOM 1540 C C . GLY B 1 77 ? 13.117 -10.305 -13.297 1 96.88 77 GLY B C 1
ATOM 1541 O O . GLY B 1 77 ? 12.805 -10.227 -14.484 1 96.88 77 GLY B O 1
ATOM 1542 N N . LEU B 1 78 ? 12.219 -10.18 -12.32 1 98.06 78 LEU B N 1
ATOM 1543 C CA . LEU B 1 78 ? 10.797 -10.062 -12.617 1 98.06 78 LEU B CA 1
ATOM 1544 C C . LEU B 1 78 ? 10.234 -8.75 -12.078 1 98.06 78 LEU B C 1
ATOM 1546 O O . LEU B 1 78 ? 9.086 -8.703 -11.625 1 98.06 78 LEU B O 1
ATOM 1550 N N . SER B 1 79 ? 11.086 -7.746 -12.102 1 96.94 79 SER B N 1
ATOM 1551 C CA . SER B 1 79 ? 10.648 -6.387 -11.812 1 96.94 79 SER B CA 1
ATOM 1552 C C . SER B 1 79 ? 10.57 -5.543 -13.086 1 96.94 79 SER B C 1
ATOM 1554 O O . SER B 1 79 ? 11.008 -5.984 -14.148 1 96.94 79 SER B O 1
ATOM 1556 N N . THR B 1 80 ? 9.906 -4.391 -13.023 1 96.5 80 THR B N 1
ATOM 1557 C CA . THR B 1 80 ? 9.758 -3.502 -14.172 1 96.5 80 THR B CA 1
ATOM 1558 C C . THR B 1 80 ? 9.617 -2.053 -13.719 1 96.5 80 THR B C 1
ATOM 1560 O O . THR B 1 80 ? 9.242 -1.79 -12.57 1 96.5 80 THR B O 1
ATOM 1563 N N . THR B 1 81 ? 9.953 -1.114 -14.562 1 93.94 81 THR B N 1
ATOM 1564 C CA . THR B 1 81 ? 9.789 0.311 -14.297 1 93.94 81 THR B CA 1
ATOM 1565 C C . THR B 1 81 ? 8.781 0.926 -15.266 1 93.94 81 THR B C 1
ATOM 1567 O O . THR B 1 81 ? 8.773 2.143 -15.469 1 93.94 81 THR B O 1
ATOM 1570 N N . GLU B 1 82 ? 8.008 0.05 -15.805 1 90.5 82 GLU B N 1
ATOM 1571 C CA . GLU B 1 82 ? 7.062 0.487 -16.828 1 90.5 82 GLU B CA 1
ATOM 1572 C C . GLU B 1 82 ? 6.051 1.477 -16.25 1 90.5 82 GLU B C 1
ATOM 1574 O O . GLU B 1 82 ? 5.543 2.338 -16.984 1 90.5 82 GLU B O 1
ATOM 1579 N N . PHE B 1 83 ? 5.75 1.313 -15.016 1 80.81 83 PHE B N 1
ATOM 1580 C CA . PHE B 1 83 ? 4.766 2.182 -14.375 1 80.81 83 PHE B CA 1
ATOM 1581 C C . PHE B 1 83 ? 5.449 3.332 -13.648 1 80.81 83 PHE B C 1
ATOM 1583 O O . PHE B 1 83 ? 5.77 3.223 -12.461 1 80.81 83 PHE B O 1
ATOM 1590 N N . ASP B 1 84 ? 5.574 4.492 -14.289 1 76.69 84 ASP B N 1
ATOM 1591 C CA . ASP B 1 84 ? 6.477 5.562 -13.875 1 76.69 84 ASP B CA 1
ATOM 1592 C C . ASP B 1 84 ? 6.062 6.133 -12.523 1 76.69 84 ASP B C 1
ATOM 1594 O O . ASP B 1 84 ? 6.891 6.27 -11.617 1 76.69 84 ASP B O 1
ATOM 1598 N N . PRO B 1 85 ? 4.73 6.367 -12.281 1 82.06 85 PRO B N 1
ATOM 1599 C CA . PRO B 1 85 ? 4.406 7.012 -11.008 1 82.06 85 PRO B CA 1
ATOM 1600 C C . PRO B 1 85 ? 4.719 6.133 -9.805 1 82.06 85 PRO B C 1
ATOM 1602 O O . PRO B 1 85 ? 4.836 6.633 -8.68 1 82.06 85 PRO B O 1
ATOM 1605 N N . LEU B 1 86 ? 4.969 4.832 -10.125 1 86.38 86 LEU B N 1
ATOM 1606 C CA . LEU B 1 86 ? 5.172 3.904 -9.016 1 86.38 86 LEU B CA 1
ATOM 1607 C C . LEU B 1 86 ? 6.645 3.533 -8.875 1 86.38 86 LEU B C 1
ATOM 1609 O O . LEU B 1 86 ? 7.035 2.867 -7.918 1 86.38 86 LEU B O 1
ATOM 1613 N N . GLY B 1 87 ? 7.438 4.02 -9.828 1 89.88 87 GLY B N 1
ATOM 1614 C CA . GLY B 1 87 ? 8.82 3.57 -9.836 1 89.88 87 GLY B CA 1
ATOM 1615 C C . GLY B 1 87 ? 8.969 2.104 -10.195 1 89.88 87 GLY B C 1
ATOM 1616 O O . GLY B 1 87 ? 8.242 1.594 -11.055 1 89.88 87 GLY B O 1
ATOM 1617 N N . GLU B 1 88 ? 9.984 1.506 -9.617 1 94 88 GLU B N 1
ATOM 1618 C CA . GLU B 1 88 ? 10.195 0.084 -9.875 1 94 88 GLU B CA 1
ATOM 1619 C C . GLU B 1 88 ? 9.219 -0.771 -9.07 1 94 88 GLU B C 1
ATOM 1621 O O . GLU B 1 88 ? 9.031 -0.546 -7.871 1 94 88 GLU B O 1
ATOM 1626 N N . VAL B 1 89 ? 8.555 -1.688 -9.758 1 96.25 89 VAL B N 1
ATOM 1627 C CA . VAL B 1 89 ? 7.578 -2.576 -9.141 1 96.25 89 VAL B CA 1
ATOM 1628 C C . VAL B 1 89 ? 7.785 -4.004 -9.641 1 96.25 89 VAL B C 1
ATOM 1630 O O . VAL B 1 89 ? 8.609 -4.242 -10.523 1 96.25 89 VAL B O 1
ATOM 1633 N N . ALA B 1 90 ? 7.074 -4.93 -8.977 1 97.12 90 ALA B N 1
ATOM 1634 C CA . ALA B 1 90 ? 7.004 -6.27 -9.562 1 97.12 90 ALA B CA 1
ATOM 1635 C C . ALA B 1 90 ? 6.293 -6.242 -10.914 1 97.12 90 ALA B C 1
ATOM 1637 O O . ALA B 1 90 ? 5.277 -5.562 -11.07 1 97.12 90 ALA B O 1
ATOM 1638 N N . ALA B 1 91 ? 6.918 -6.879 -11.867 1 97.38 91 ALA B N 1
ATOM 1639 C CA . ALA B 1 91 ? 6.141 -7.125 -13.086 1 97.38 91 ALA B CA 1
ATOM 1640 C C . ALA B 1 91 ? 4.934 -8.008 -12.789 1 97.38 91 ALA B C 1
ATOM 1642 O O . ALA B 1 91 ? 4.816 -8.57 -11.703 1 97.38 91 ALA B O 1
ATOM 1643 N N . ARG B 1 92 ? 4.035 -7.973 -13.727 1 98.06 92 ARG B N 1
ATOM 1644 C CA . ARG B 1 92 ? 2.986 -8.984 -13.625 1 98.06 92 ARG B CA 1
ATOM 1645 C C . ARG B 1 92 ? 3.488 -10.344 -14.102 1 98.06 92 ARG B C 1
ATOM 1647 O O . ARG B 1 92 ? 3.873 -10.492 -15.266 1 98.06 92 ARG B O 1
ATOM 1654 N N . TYR B 1 93 ? 3.588 -11.305 -13.164 1 98.62 93 TYR B N 1
ATOM 1655 C CA . TYR B 1 93 ? 4.203 -12.586 -13.516 1 98.62 93 TYR B CA 1
ATOM 1656 C C . TYR B 1 93 ? 3.602 -13.719 -12.695 1 98.62 93 TYR B C 1
ATOM 1658 O O . TYR B 1 93 ? 2.828 -13.484 -11.766 1 98.62 93 TYR B O 1
ATOM 1666 N N . ALA B 1 94 ? 3.873 -14.922 -13.102 1 98.81 94 ALA B N 1
ATOM 1667 C CA . ALA B 1 94 ? 3.518 -16.125 -12.359 1 98.81 94 ALA B CA 1
ATOM 1668 C C . ALA B 1 94 ? 4.672 -17.125 -12.352 1 98.81 94 ALA B C 1
ATOM 1670 O O . ALA B 1 94 ? 5.371 -17.297 -13.352 1 98.81 94 ALA B O 1
ATOM 1671 N N . ILE B 1 95 ? 4.906 -17.734 -11.266 1 98.69 95 ILE B N 1
ATOM 1672 C CA . ILE B 1 95 ? 5.863 -18.828 -11.086 1 98.69 95 ILE B CA 1
ATOM 1673 C C . ILE B 1 95 ? 5.16 -20.031 -10.469 1 98.69 95 ILE B C 1
ATOM 1675 O O . ILE B 1 95 ? 4.426 -19.891 -9.484 1 98.69 95 ILE B O 1
ATOM 1679 N N . VAL B 1 96 ? 5.332 -21.172 -11.039 1 98.75 96 VAL B N 1
ATOM 1680 C CA . VAL B 1 96 ? 4.895 -22.422 -10.422 1 98.75 96 VAL B CA 1
ATOM 1681 C C . VAL B 1 96 ? 6.105 -23.188 -9.883 1 98.75 96 VAL B C 1
ATOM 1683 O O . VAL B 1 96 ? 7.066 -23.438 -10.609 1 98.75 96 VAL B O 1
ATOM 1686 N N . VAL B 1 97 ? 6.113 -23.438 -8.641 1 98.06 97 VAL B N 1
ATOM 1687 C CA . VAL B 1 97 ? 7.172 -24.188 -7.977 1 98.06 97 VAL B CA 1
ATOM 1688 C C . VAL B 1 97 ? 6.621 -25.516 -7.48 1 98.06 97 VAL B C 1
ATOM 1690 O O . VAL B 1 97 ? 5.691 -25.562 -6.672 1 98.06 97 VAL B O 1
ATOM 1693 N N . LYS B 1 98 ? 7.188 -26.594 -7.969 1 96.81 98 LYS B N 1
ATOM 1694 C CA . LYS B 1 98 ? 6.836 -27.953 -7.559 1 96.81 98 LYS B CA 1
ATOM 1695 C C . LYS B 1 98 ? 8.039 -28.672 -6.965 1 96.81 98 LYS B C 1
ATOM 1697 O O . LYS B 1 98 ? 9.039 -28.891 -7.648 1 96.81 98 LYS B O 1
ATOM 1702 N N . ASP B 1 99 ? 7.926 -29.016 -5.699 1 94.81 99 ASP B N 1
ATOM 1703 C CA . ASP B 1 99 ? 9 -29.734 -5.031 1 94.81 99 ASP B CA 1
ATOM 1704 C C . ASP B 1 99 ? 10.328 -29 -5.172 1 94.81 99 ASP B C 1
ATOM 1706 O O . ASP B 1 99 ? 11.328 -29.578 -5.594 1 94.81 99 ASP B O 1
ATOM 1710 N N . SER B 1 100 ? 10.266 -27.734 -5.031 1 94.38 100 SER B N 1
ATOM 1711 C CA . SER B 1 100 ? 11.422 -26.844 -4.984 1 94.38 100 SER B CA 1
ATOM 1712 C C . SER B 1 100 ? 12.031 -26.656 -6.371 1 94.38 100 SER B C 1
ATOM 1714 O O . SER B 1 100 ? 13.164 -26.188 -6.496 1 94.38 100 SER B O 1
ATOM 1716 N N . VAL B 1 101 ? 11.242 -27.062 -7.348 1 97 101 VAL B N 1
ATOM 1717 C CA . VAL B 1 101 ? 11.68 -26.875 -8.727 1 97 101 VAL B CA 1
ATOM 1718 C C . VAL B 1 101 ? 10.719 -25.938 -9.453 1 97 101 VAL B C 1
ATOM 1720 O O . VAL B 1 101 ? 9.5 -26.109 -9.367 1 97 101 VAL B O 1
ATOM 1723 N N . ILE B 1 102 ? 11.289 -24.969 -10.078 1 97.56 102 ILE B N 1
ATOM 1724 C CA . ILE B 1 102 ? 10.477 -24.078 -10.891 1 97.56 102 ILE B CA 1
ATOM 1725 C C . ILE B 1 102 ? 10.039 -24.781 -12.172 1 97.56 102 ILE B C 1
ATOM 1727 O O . ILE B 1 102 ? 10.875 -25.266 -12.938 1 97.56 102 ILE B O 1
ATOM 1731 N N . THR B 1 103 ? 8.781 -24.891 -12.352 1 98.12 103 THR B N 1
ATOM 1732 C CA . THR B 1 103 ? 8.281 -25.609 -13.516 1 98.12 103 THR B CA 1
ATOM 1733 C C . THR B 1 103 ? 7.625 -24.656 -14.508 1 98.12 103 THR B C 1
ATOM 1735 O O . THR B 1 103 ? 7.375 -25.016 -15.656 1 98.12 103 THR B O 1
ATOM 1738 N N . TYR B 1 104 ? 7.34 -23.469 -14.094 1 98.38 104 TYR B N 1
ATOM 1739 C CA . TYR B 1 104 ? 6.734 -22.453 -14.945 1 98.38 104 TYR B CA 1
ATOM 1740 C C . TYR B 1 104 ? 7.125 -21.062 -14.477 1 98.38 104 TYR B C 1
ATOM 1742 O O . TYR B 1 104 ? 7.117 -20.766 -13.273 1 98.38 104 TYR B O 1
ATOM 1750 N N . VAL B 1 105 ? 7.609 -20.219 -15.305 1 98.5 105 VAL B N 1
ATOM 1751 C CA . VAL B 1 105 ? 7.883 -18.797 -15.07 1 98.5 105 VAL B CA 1
ATOM 1752 C C . VAL B 1 105 ? 7.453 -17.984 -16.281 1 98.5 105 VAL B C 1
ATOM 1754 O O . VAL B 1 105 ? 7.898 -18.234 -17.406 1 98.5 105 VAL B O 1
ATOM 1757 N N . ALA B 1 106 ? 6.586 -17.078 -16.031 1 98.12 106 ALA B N 1
ATOM 1758 C CA . ALA B 1 106 ? 6.121 -16.234 -17.141 1 98.12 106 ALA B CA 1
ATOM 1759 C C . ALA B 1 106 ? 5.887 -14.797 -16.672 1 98.12 106 ALA B C 1
ATOM 1761 O O . ALA B 1 106 ? 5.293 -14.57 -15.617 1 98.12 106 ALA B O 1
ATOM 1762 N N . LYS B 1 107 ? 6.371 -13.906 -17.406 1 98.06 107 LYS B N 1
ATOM 1763 C CA . LYS B 1 107 ? 6.223 -12.469 -17.203 1 98.06 107 LYS B CA 1
ATOM 1764 C C . LYS B 1 107 ? 5.398 -11.836 -18.328 1 98.06 107 LYS B C 1
ATOM 1766 O O . LYS B 1 107 ? 5.629 -12.109 -19.5 1 98.06 107 LYS B O 1
ATOM 1771 N N . GLU B 1 108 ? 4.457 -11.094 -17.922 1 98.25 108 GLU B N 1
ATOM 1772 C CA . GLU B 1 108 ? 3.693 -10.375 -18.922 1 98.25 108 GLU B CA 1
ATOM 1773 C C . GLU B 1 108 ? 4.582 -9.406 -19.703 1 98.25 108 GLU B C 1
ATOM 1775 O O . GLU B 1 108 ? 5.504 -8.812 -19.141 1 98.25 108 GLU B O 1
ATOM 1780 N N . LYS B 1 109 ? 4.258 -9.25 -20.969 1 95.94 109 LYS B N 1
ATOM 1781 C CA . LYS B 1 109 ? 5.027 -8.336 -21.812 1 95.94 109 LYS B CA 1
ATOM 1782 C C . LYS B 1 109 ? 4.785 -6.883 -21.406 1 95.94 109 LYS B C 1
ATOM 1784 O O . LYS B 1 109 ? 5.699 -6.055 -21.469 1 95.94 109 LYS B O 1
ATOM 1789 N N . ALA B 1 110 ? 3.574 -6.621 -21.016 1 93.81 110 ALA B N 1
ATOM 1790 C CA . ALA B 1 110 ? 3.189 -5.293 -20.547 1 93.81 110 ALA B CA 1
ATOM 1791 C C . ALA B 1 110 ? 2.471 -5.367 -19.203 1 93.81 110 ALA B C 1
ATOM 1793 O O . ALA B 1 110 ? 1.805 -6.359 -18.906 1 93.81 110 ALA B O 1
ATOM 1794 N N . ILE B 1 111 ? 2.516 -4.355 -18.469 1 91 111 ILE B N 1
ATOM 1795 C CA . ILE B 1 111 ? 2.01 -4.332 -17.094 1 91 111 ILE B CA 1
ATOM 1796 C C . ILE B 1 111 ? 0.484 -4.41 -17.109 1 91 111 ILE B C 1
ATOM 1798 O O . ILE B 1 111 ? -0.132 -4.777 -16.109 1 91 111 ILE B O 1
ATOM 1802 N N . SER B 1 112 ? -0.058 -4.062 -18.219 1 91.62 112 SER B N 1
ATOM 1803 C CA . SER B 1 112 ? -1.514 -4.035 -18.312 1 91.62 112 SER B CA 1
ATOM 1804 C C . SER B 1 112 ? -2.062 -5.383 -18.766 1 91.62 112 SER B C 1
ATOM 1806 O O . SER B 1 112 ? -3.273 -5.613 -18.719 1 91.62 112 SER B O 1
ATOM 1808 N N . GLU B 1 113 ? -1.205 -6.289 -19.188 1 95.5 113 GLU B N 1
ATOM 1809 C CA . GLU B 1 113 ? -1.644 -7.559 -19.75 1 95.5 113 GLU B CA 1
ATOM 1810 C C . GLU B 1 113 ? -1.826 -8.617 -18.672 1 95.5 113 GLU B C 1
ATOM 1812 O O . GLU B 1 113 ? -1.087 -8.641 -17.688 1 95.5 113 GLU B O 1
ATOM 1817 N N . VAL B 1 114 ? -2.816 -9.438 -18.859 1 97.81 114 VAL B N 1
ATOM 1818 C CA . VAL B 1 114 ? -3.076 -10.625 -18.047 1 97.81 114 VAL B CA 1
ATOM 1819 C C . VAL B 1 114 ? -3.32 -11.82 -18.969 1 97.81 114 VAL B C 1
ATOM 1821 O O . VAL B 1 114 ? -4.461 -12.102 -19.344 1 97.81 114 VAL B O 1
ATOM 1824 N N . THR B 1 115 ? -2.262 -12.43 -19.359 1 98.06 115 THR B N 1
ATOM 1825 C CA . THR B 1 115 ? -2.32 -13.539 -20.297 1 98.06 115 THR B CA 1
ATOM 1826 C C . THR B 1 115 ? -1.56 -14.742 -19.766 1 98.06 115 THR B C 1
ATOM 1828 O O . THR B 1 115 ? -2.15 -15.633 -19.141 1 98.06 115 THR B O 1
ATOM 1831 N N . VAL B 1 116 ? -0.238 -14.609 -19.688 1 98.38 116 VAL B N 1
ATOM 1832 C CA . VAL B 1 116 ? 0.586 -15.742 -19.297 1 98.38 116 VAL B CA 1
ATOM 1833 C C . VAL B 1 116 ? 0.549 -15.906 -17.781 1 98.38 116 VAL B C 1
ATOM 1835 O O . VAL B 1 116 ? 0.907 -16.969 -17.25 1 98.38 116 VAL B O 1
ATOM 1838 N N . SER B 1 117 ? 0.131 -14.852 -17.047 1 98.62 117 SER B N 1
ATOM 1839 C CA . SER B 1 117 ? 0.059 -14.891 -15.594 1 98.62 117 SER B CA 1
ATOM 1840 C C . SER B 1 117 ? -1.368 -15.133 -15.1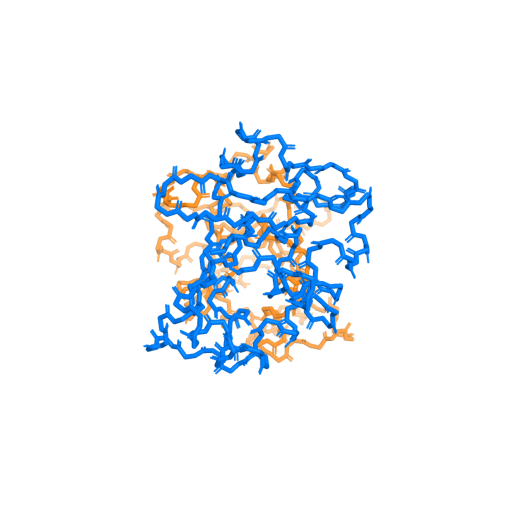09 1 98.62 117 SER B C 1
ATOM 1842 O O . SER B 1 117 ? -1.618 -15.227 -13.906 1 98.62 117 SER B O 1
ATOM 1844 N N . SER B 1 118 ? -2.334 -15.258 -16.031 1 98.5 118 SER B N 1
ATOM 1845 C CA . SER B 1 118 ? -3.73 -15.422 -15.641 1 98.5 118 SER B CA 1
ATOM 1846 C C . SER B 1 118 ? -3.939 -16.703 -14.852 1 98.5 118 SER B C 1
ATOM 1848 O O . SER B 1 118 ? -3.174 -17.672 -15 1 98.5 118 SER B O 1
ATOM 1850 N N . ALA B 1 119 ? -4.984 -16.703 -14.008 1 98.5 119 ALA B N 1
ATOM 1851 C CA . ALA B 1 119 ? -5.324 -17.891 -13.219 1 98.5 119 ALA B CA 1
ATOM 1852 C C . ALA B 1 119 ? -5.586 -19.094 -14.117 1 98.5 119 ALA B C 1
ATOM 1854 O O . ALA B 1 119 ? -5.137 -20.203 -13.836 1 98.5 119 ALA B O 1
ATOM 1855 N N 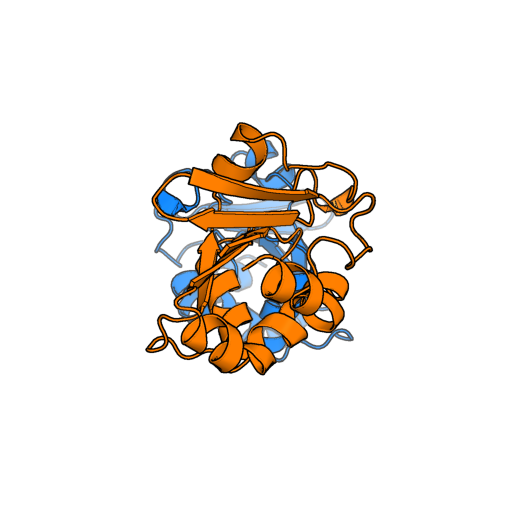. GLU B 1 120 ? -6.316 -18.828 -15.164 1 98.06 120 GLU B N 1
ATOM 1856 C CA . GLU B 1 120 ? -6.641 -19.906 -16.094 1 98.06 120 GLU B CA 1
ATOM 1857 C C . GLU B 1 120 ? -5.375 -20.531 -16.688 1 98.06 120 GLU B C 1
ATOM 1859 O O . GLU B 1 120 ? -5.219 -21.75 -16.688 1 98.06 120 GLU B O 1
ATOM 1864 N N . LYS B 1 121 ? -4.504 -19.672 -17.188 1 98.38 121 LYS B N 1
ATOM 1865 C CA . LYS B 1 121 ? -3.26 -20.156 -17.766 1 98.38 121 LYS B CA 1
ATOM 1866 C C . LYS B 1 121 ? -2.43 -20.922 -16.75 1 98.38 121 LYS B C 1
ATOM 1868 O O . LYS B 1 121 ? -1.935 -22.016 -17.047 1 98.38 121 LYS B O 1
ATOM 1873 N N . VAL B 1 122 ? -2.266 -20.344 -15.547 1 98.62 122 VAL B N 1
ATOM 1874 C CA . VAL B 1 122 ? -1.419 -20.938 -14.516 1 98.62 122 VAL B CA 1
ATOM 1875 C C . VAL B 1 122 ? -2.018 -22.266 -14.062 1 98.62 122 VAL B C 1
ATOM 1877 O O . VAL B 1 122 ? -1.29 -23.234 -13.828 1 98.62 122 VAL B O 1
ATOM 1880 N N . LEU B 1 123 ? -3.354 -22.312 -13.93 1 98.06 123 LEU B N 1
ATOM 1881 C CA . LEU B 1 123 ? -4.023 -23.547 -13.539 1 98.06 123 LEU B CA 1
ATOM 1882 C C . LEU B 1 123 ? -3.721 -24.672 -14.531 1 98.06 123 LEU B C 1
ATOM 1884 O O . LEU B 1 123 ? -3.52 -25.812 -14.133 1 98.06 123 LEU B O 1
ATOM 1888 N N . ASN B 1 124 ? -3.625 -24.281 -15.766 1 97.5 124 ASN B N 1
ATOM 1889 C CA . ASN B 1 124 ? -3.334 -25.25 -16.828 1 97.5 124 ASN B CA 1
ATOM 1890 C C . ASN B 1 124 ? -1.887 -25.734 -16.766 1 97.5 124 ASN B C 1
ATOM 1892 O O . ASN B 1 124 ? -1.54 -26.75 -17.359 1 97.5 124 ASN B O 1
ATOM 1896 N N . GLU B 1 125 ? -1.062 -25.016 -16.141 1 97.06 125 GLU B N 1
ATOM 1897 C CA . GLU B 1 125 ? 0.349 -25.375 -16.031 1 97.06 125 GLU B CA 1
ATOM 1898 C C . GLU B 1 125 ? 0.601 -26.266 -14.805 1 97.06 125 GLU B C 1
ATOM 1900 O O . GLU B 1 125 ? 1.722 -26.719 -14.586 1 97.06 125 GLU B O 1
ATOM 1905 N N . LEU B 1 126 ? -0.42 -26.438 -13.906 1 96.25 126 LEU B N 1
ATOM 1906 C CA . LEU B 1 126 ? -0.263 -27.25 -12.703 1 96.25 126 LEU B CA 1
ATOM 1907 C C . LEU B 1 126 ? -0.408 -28.734 -13.031 1 96.25 126 LEU B C 1
ATOM 1909 O O . LEU B 1 126 ? 0.356 -29.562 -12.531 1 96.25 126 LEU B O 1
#

Sequence (252 aa):
VIVGTPAAFSPPCSEQHLPGYVTGLRDFSSKGAKIIVLSKDNLFANYAWAQKFGVSDKQDQIIFASDTNLKFSKGVGLSTTEFDPLGEVAARYAIVVKDSVITYVAKEKAISEVTVSSAEKVLNELVIVGTPAAFSPPCSEQHLPGYVTGLRDFSSKGAKIIVLSKDNLFANYAWAQKFGVSDKQDQIIFASDTNLKFSKGVGLSTTEFDPLGEVAARYAIVVKDSVITYVAKEKAISEVTVSSAEKVLNEL

Radius of gyration: 19.66 Å; Cα contacts (8 Å, |Δi|>4): 517; chains: 2; bounding box: 31×61×42 Å

Nearest PDB structures (foldseek):
  4h86-assembly1_A-2  TM=9.287E-01  e=1.981E-12  Saccharomyces cerevisiae S288C
  4dss-assembly1_A-2  TM=9.258E-01  e=2.739E-12  Saccharomyces cerevisiae S288C
  4owy-assembly2_C  TM=9.045E-01  e=8.794E-12  Saccharomyces cerevisiae BY4741
  4k7i-assembly1_A  TM=9.070E-01  e=3.890E-09  Homo sapiens
  1urm-assembly1_A  TM=9.057E-01  e=5.379E-09  Homo sapiens

pLDDT: mean 95.09, std 5.04, range [73.06, 98.81]

InterPro domains:
  IPR013740 Redoxin [PF08534] (1-123)
  IPR036249 Thioredoxin-like superfamily [SSF52833] (1-126)
  IPR037944 Peroxiredoxin-5-like [PTHR10430] (1-125)

Foldseek 3Di:
DEWEAFDQPDCLCLPPACLQCLVCLVLCVVVVAAYEYEKQDDQVSQVVSCVVSVNDPPDGRYHYDHPHVVVPQVVVPQWDQLPPVSGIMGFGWDWDADPNRTQDIDGDPDSNDDDCSHSVNVSVSD/DEWEAFDQPDCLCLPPACLQCLVCLVLCVVVVAAYEYEKQDDQVSQVVSCVVSVNDPPDGRYHYDHCHVVVPQVVVPQWDQQPPVSGIMGFGWDWDADPNDTQDIDGDPDSNDDDCSHSVNVSVSD

Secondary structure (DSSP, 8-state):
-EEE-SSTT-HIIIIIIHHHHHHTHHHHHHTT--EEEEESS-HHHHHHHHHHTT--TT--SEEEEE-GGGHHHHHTT-EE---GGG-SEE-SEEEEEETTEEEEEEE-SSTT--STTSHHHHHHT-/-EEE-SSTT-HIIIIIIHHHHHHTHHHHHHTT--EEEEESS-HHHHHHHHHHTT--TT--SEEEEE-GGGHHHHHTT-EE--SGGG-SEE-SEEEEEETTEEEEEEE-SSTT--STTSHHHHHHT-

Solvent-accessible surface area (backbone atoms only — not comparable to full-atom values): 13527 Å² total; per-residue (Å²): 57,41,33,34,31,50,47,61,66,28,61,57,46,57,72,61,37,45,50,46,45,64,77,36,41,65,63,39,43,76,72,72,42,44,40,36,38,33,21,48,47,53,58,44,43,33,47,52,48,36,46,74,73,68,50,51,90,82,49,78,54,54,43,58,44,51,30,50,91,35,53,61,37,51,74,73,69,39,45,40,58,85,50,64,87,62,39,72,30,28,28,30,22,28,34,35,61,55,95,90,35,78,76,42,77,35,66,38,93,44,79,80,51,69,55,67,41,20,36,69,50,47,60,73,72,106,59,40,35,36,32,50,47,62,67,28,60,59,46,56,71,61,36,44,50,46,45,64,76,35,42,64,63,39,43,75,72,72,42,43,40,37,37,33,22,48,49,54,58,43,41,33,47,53,48,36,47,74,73,68,53,52,90,84,48,76,55,56,43,60,45,52,30,50,91,35,52,61,38,50,73,72,69,40,45,39,58,82,50,64,88,63,39,73,30,28,27,31,21,29,33,36,60,55,95,91,34,78,77,42,77,35,67,38,93,44,80,80,52,70,58,69,43,20,36,67,49,47,60,72,70,108